Protein AF-X0ZMZ0-F1 (afdb_monomer)

Foldseek 3Di:
DADPPQAPHLAGDLVSLLVSFVVQVVVPFQADEAAAQFHAHALVNLLSSQVSCQVVVRAYEYQFHHPVGHSALVSLVSNLVSQVLGAYEYEAQLSRQLCLPHHSVVSLVVSLVSQVPHPRYAYEHAQALKDKHQQDDDPQARPHVSLQSLLVVVVFDRGNVSSLVCQQVVQKWFWDQDPNATDTHGRPVRSVVCVVVVRGGMMMGSRRDNVSSVCQQADDDPVRHRSHQAYEDQQRPPVRPCCVVVVVVCVVVVRDDDLQRWYWHQHDPPPPDTRTDTDRD

Nearest PDB structures (foldseek):
  3e5b-assembly1_D  TM=5.627E-01  e=1.563E+00  Brucella abortus
  3eol-assembly1_B-2  TM=3.280E-01  e=5.384E-01  Brucella melitensis
  3lg3-assembly1_B-2  TM=3.481E-01  e=1.143E+00  Yersinia pestis
  1f8i-assembly1_C  TM=4.622E-01  e=3.318E+00  Mycobacterium tuberculosis H37Rv
  1igw-assembly1_C  TM=2.386E-01  e=2.425E+00  Escherichia coli

Secondary structure (DSSP, 8-state):
--BTTTBSSSS--HHHHHHHHHHHHHTT-SEEEE-GGGSPBPHHHHHHHHHHHHHTT-EEEE-S-BSSS-SSHHHHHHHHHT-TT--EEE--GGGG-SSSSS-HHHHHHHHHHHHTT-TTEEEEE-S-S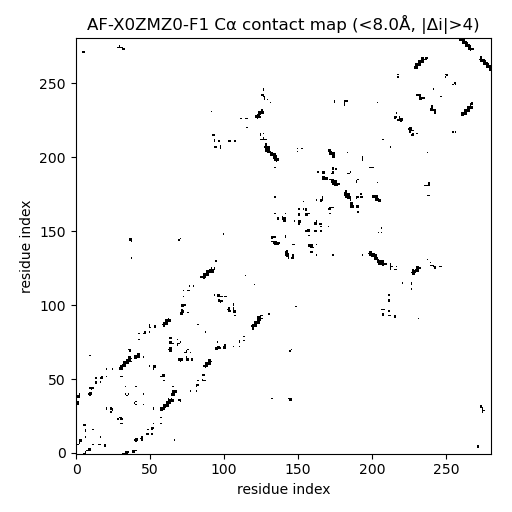---EE--EETTEES-HHHHHHHHHTT--SSHHHHHHHHHTTSEEEEEEETTEEEEE-HHHHHHHHHHTTT-SEEEE--S-HHHHHHHHH-B-TTS-BSS-EEEE-TTSSS---HHHHHHHHHHTT----TT-EEEEE--TTSS---EEEE--

Organism: NCBI:txid412755

Sequence (281 aa):
MRPGINISKENPSSKEIEQFIDNSLDKGAVGIKIMGGHYPLTPEATAKTIKIANKKMAYIAFHVGTTKTGSNLSGFKEAISLLEEHSIHFAHINSYCRGLIKEPLEELKEIFSLIQNRNGIVSESYLSRNNGSSGKCTNEIPDMDITKNCLRMGGYSLTKTGLHQAIIDGFAEVIVSVNGENVLLKGIKGAQCWLDAGTDTIISFKVNISEILFLCAVHKDFNNRFLIDAFCTDGGGIPRNMIVEKGLQLIKFGVPMLVAHMIIFWFSQTSGFTPPVCLCA

Solvent-accessible surface area (backbone atoms only — not comparable to full-atom values): 14811 Å² total; per-residue (Å²): 83,36,50,71,75,76,39,82,41,40,70,56,52,72,68,57,51,50,51,48,50,50,60,37,43,79,71,70,31,74,42,50,41,40,43,10,40,81,36,37,28,31,62,70,36,46,30,50,48,46,50,51,31,50,77,67,72,31,44,46,35,33,34,46,18,30,71,88,32,50,54,27,51,69,11,46,54,50,52,63,69,47,38,82,93,51,53,40,28,41,48,39,53,50,62,32,27,60,48,87,86,48,60,33,70,60,33,43,53,54,53,49,67,70,48,74,84,48,79,54,65,43,33,24,24,44,79,41,40,59,52,76,38,57,48,28,46,57,95,58,25,52,72,35,63,60,41,41,52,52,28,53,77,71,74,35,52,71,27,43,68,26,51,45,48,33,15,44,75,51,57,26,28,32,55,44,79,55,98,90,39,49,44,78,32,40,23,70,65,16,35,48,55,39,56,76,49,68,24,65,41,48,26,30,35,73,62,40,51,69,69,50,34,50,46,54,74,66,42,54,48,98,83,73,42,61,71,40,56,24,45,42,35,37,69,47,67,49,77,52,74,37,55,66,67,52,49,52,49,40,46,75,73,64,48,88,70,69,69,63,41,37,36,36,26,42,44,40,98,79,50,102,62,54,55,71,48,70,47,73,96

Structure (mmCIF, N/CA/C/O backbone):
data_AF-X0ZMZ0-F1
#
_entry.id   AF-X0ZMZ0-F1
#
loop_
_atom_site.group_PDB
_atom_site.id
_atom_site.type_symbol
_atom_site.label_atom_id
_atom_site.label_alt_id
_atom_site.label_comp_id
_atom_site.label_asym_id
_atom_site.label_entity_id
_atom_site.label_seq_id
_atom_site.pdbx_PDB_ins_code
_atom_site.Cartn_x
_atom_site.Cartn_y
_atom_site.Cartn_z
_atom_site.occupancy
_atom_site.B_iso_or_equiv
_atom_site.auth_seq_id
_atom_site.auth_comp_id
_atom_site.auth_asym_id
_atom_site.auth_atom_id
_atom_site.pdbx_PDB_model_num
ATOM 1 N N . MET A 1 1 ? -8.538 9.247 0.151 1.00 88.38 1 MET A N 1
ATOM 2 C CA . MET A 1 1 ? -7.828 10.524 0.331 1.00 88.38 1 MET A CA 1
ATOM 3 C C . MET A 1 1 ? -6.480 10.460 -0.350 1.00 88.38 1 MET A C 1
ATOM 5 O O . MET A 1 1 ? -5.635 9.654 0.028 1.00 88.38 1 MET A O 1
ATOM 9 N N . ARG A 1 2 ? -6.338 11.282 -1.387 1.00 91.62 2 ARG A N 1
ATOM 10 C CA . ARG A 1 2 ? -5.182 11.420 -2.264 1.00 91.62 2 ARG A CA 1
ATOM 11 C C . ARG A 1 2 ? -4.939 12.924 -2.495 1.00 91.62 2 ARG A C 1
ATOM 13 O O . ARG A 1 2 ? -5.785 13.554 -3.142 1.00 91.62 2 ARG A O 1
ATOM 20 N N . PRO A 1 3 ? -3.826 13.479 -1.979 1.00 92.12 3 PRO A N 1
ATOM 21 C CA . PRO A 1 3 ? -3.354 14.831 -2.286 1.00 92.12 3 PRO A CA 1
ATOM 22 C C . PRO A 1 3 ? -3.357 15.146 -3.779 1.00 92.12 3 PRO A C 1
ATOM 24 O O . PRO A 1 3 ? -3.025 14.287 -4.598 1.00 92.12 3 PRO A O 1
ATOM 27 N N . GLY A 1 4 ? -3.770 16.364 -4.124 1.00 90.75 4 GLY A N 1
ATOM 28 C CA . GLY A 1 4 ? -3.844 16.869 -5.494 1.00 90.75 4 GLY A CA 1
ATOM 29 C C . GLY A 1 4 ? -5.002 16.319 -6.332 1.00 90.75 4 GLY A C 1
ATOM 30 O O . GLY A 1 4 ? -5.155 16.740 -7.473 1.00 90.75 4 GLY A O 1
ATOM 31 N N . ILE A 1 5 ? -5.815 15.394 -5.801 1.00 89.62 5 ILE A N 1
ATOM 32 C CA . ILE A 1 5 ? -6.952 14.800 -6.526 1.00 89.62 5 ILE A CA 1
ATOM 33 C C . ILE A 1 5 ? -8.278 15.062 -5.815 1.00 89.62 5 ILE A C 1
ATOM 35 O O . ILE A 1 5 ? -9.168 15.679 -6.388 1.00 89.62 5 ILE A O 1
ATOM 39 N N . ASN A 1 6 ? -8.435 14.578 -4.580 1.00 90.69 6 ASN A N 1
ATOM 40 C CA . ASN A 1 6 ? -9.682 14.738 -3.809 1.00 90.69 6 ASN A CA 1
ATOM 41 C C . ASN A 1 6 ? -9.521 15.597 -2.550 1.00 90.69 6 ASN A C 1
ATOM 43 O O . ASN A 1 6 ? -10.497 15.882 -1.864 1.00 90.69 6 ASN A O 1
ATOM 47 N N . ILE A 1 7 ? -8.291 16.016 -2.288 1.00 93.62 7 ILE A N 1
ATOM 48 C CA . ILE A 1 7 ? -7.899 17.030 -1.318 1.00 93.62 7 ILE A CA 1
ATOM 49 C C . ILE A 1 7 ? -6.768 17.846 -1.947 1.00 93.62 7 ILE A C 1
ATOM 51 O O . ILE A 1 7 ? -6.027 17.346 -2.795 1.00 93.62 7 ILE A O 1
ATOM 55 N N . SER A 1 8 ? -6.631 19.096 -1.536 1.00 92.31 8 SER A N 1
ATOM 56 C CA . SER A 1 8 ? -5.786 20.101 -2.175 1.00 92.31 8 SER A CA 1
ATOM 57 C C . SER A 1 8 ? -4.293 19.774 -2.126 1.00 92.31 8 SER A C 1
ATOM 59 O O . SER A 1 8 ? -3.600 19.957 -3.123 1.00 92.31 8 SER A O 1
ATOM 61 N N . LYS A 1 9 ? -3.792 19.284 -0.987 1.00 95.12 9 LYS A N 1
ATOM 62 C CA . LYS A 1 9 ? -2.363 19.024 -0.735 1.00 95.12 9 LYS A CA 1
ATOM 63 C C . LYS A 1 9 ? -2.154 17.991 0.374 1.00 95.12 9 LYS A C 1
ATOM 65 O O . LYS A 1 9 ? -3.116 17.493 0.950 1.00 95.12 9 LYS A O 1
ATOM 70 N N . GLU A 1 10 ? -0.901 17.689 0.697 1.00 96.19 10 GLU A N 1
ATOM 71 C CA . GLU A 1 10 ? -0.481 16.686 1.688 1.00 96.19 10 GLU A CA 1
ATOM 72 C C . GLU A 1 10 ? -0.837 17.080 3.131 1.00 96.19 10 GLU A C 1
ATOM 74 O O . GLU A 1 10 ? -0.951 16.217 4.001 1.00 96.19 10 GLU A O 1
ATOM 79 N N . ASN A 1 11 ? -1.035 18.378 3.389 1.00 97.56 11 ASN A N 1
ATOM 80 C CA . ASN A 1 11 ? -1.501 18.909 4.673 1.00 97.56 11 ASN A CA 1
ATOM 81 C C . ASN A 1 11 ? -2.792 19.735 4.504 1.00 97.56 11 ASN A C 1
ATOM 83 O O . ASN A 1 11 ? -2.735 20.973 4.522 1.00 97.56 11 ASN A O 1
ATOM 87 N N . PRO A 1 12 ? -3.947 19.083 4.274 1.00 96.62 12 PRO A N 1
ATOM 88 C CA . PRO A 1 12 ? -5.226 19.765 4.142 1.00 96.62 12 PRO A CA 1
ATOM 89 C C . PRO A 1 12 ? -5.704 20.340 5.485 1.00 96.62 12 PRO A C 1
ATOM 91 O O . PRO A 1 12 ? -5.302 19.920 6.579 1.00 96.62 12 PRO A O 1
ATOM 94 N N . SER A 1 13 ? -6.589 21.333 5.409 1.00 97.94 13 SER A N 1
ATOM 95 C CA . SER A 1 13 ? -7.208 21.918 6.606 1.00 97.94 13 SER A CA 1
ATOM 96 C C . SER A 1 13 ? -8.216 20.953 7.246 1.00 97.94 13 SER A C 1
ATOM 98 O O . SER A 1 13 ? -8.760 20.084 6.569 1.00 97.94 13 SER A O 1
ATOM 100 N N . SER A 1 14 ? -8.530 21.123 8.537 1.00 98.12 14 SER A N 1
ATOM 101 C CA . SER A 1 14 ? -9.568 20.306 9.195 1.00 98.12 14 SER A CA 1
ATOM 102 C C . SER A 1 14 ? -10.917 20.422 8.484 1.00 98.12 14 SER A C 1
ATOM 104 O O . SER A 1 14 ? -11.571 19.414 8.255 1.00 98.12 14 SER A O 1
ATOM 106 N N . LYS A 1 15 ? -11.286 21.638 8.061 1.00 98.25 15 LYS A N 1
ATOM 107 C CA . LYS A 1 15 ? -12.533 21.907 7.334 1.00 98.25 15 LYS A CA 1
ATOM 108 C C . LYS A 1 15 ? -12.607 21.132 6.019 1.00 98.25 15 LYS A C 1
ATOM 110 O O . LYS A 1 15 ? -13.648 20.585 5.689 1.00 98.25 15 LYS A O 1
ATOM 115 N N . GLU A 1 16 ? -11.505 21.079 5.280 1.00 97.94 16 GLU A N 1
ATOM 116 C CA . GLU A 1 16 ? -11.434 20.339 4.020 1.00 97.94 16 GLU A CA 1
ATOM 117 C C . GLU A 1 16 ? -11.549 18.825 4.242 1.00 97.94 16 GLU A C 1
ATOM 119 O O . GLU A 1 16 ? -12.269 18.151 3.510 1.00 97.94 16 GLU A O 1
ATOM 124 N N . ILE A 1 17 ? -10.893 18.294 5.281 1.00 98.19 17 ILE A N 1
ATOM 125 C CA . ILE A 1 17 ? -11.015 16.881 5.666 1.00 98.19 17 ILE A CA 1
ATOM 126 C C . ILE A 1 17 ? -12.462 16.553 6.057 1.00 98.19 17 ILE A C 1
ATOM 128 O O . ILE A 1 17 ? -13.007 15.554 5.594 1.00 98.19 17 ILE A O 1
ATOM 132 N N . GLU A 1 18 ? -13.090 17.395 6.883 1.00 98.31 18 GLU A N 1
ATOM 133 C CA . GLU A 1 18 ? -14.488 17.236 7.295 1.00 98.31 18 GLU A CA 1
ATOM 134 C C . GLU A 1 18 ? -15.424 17.232 6.087 1.00 98.31 18 GLU A C 1
ATOM 136 O O . GLU A 1 18 ? -16.198 16.293 5.933 1.00 98.31 18 GLU A O 1
ATOM 141 N N . GLN A 1 19 ? -15.286 18.213 5.192 1.00 97.44 19 GLN A N 1
ATOM 142 C CA . GLN A 1 19 ? -16.070 18.296 3.959 1.00 97.44 19 GLN A CA 1
ATOM 143 C C . GLN A 1 19 ? -15.869 17.076 3.059 1.00 97.44 19 GLN A C 1
ATOM 145 O O . GLN A 1 19 ? -16.830 16.584 2.475 1.00 97.44 19 GLN A O 1
ATOM 150 N N . PHE A 1 20 ? -14.639 16.574 2.928 1.00 96.06 20 PHE A N 1
ATOM 151 C CA . PHE A 1 20 ? -14.375 15.372 2.141 1.00 96.06 20 PHE A CA 1
ATOM 152 C C . PHE A 1 20 ? -15.073 14.140 2.734 1.00 96.06 20 PHE A C 1
ATOM 154 O O . PHE A 1 20 ? -15.663 13.359 1.985 1.00 96.06 20 PHE A O 1
ATOM 161 N N . ILE A 1 21 ? -15.021 13.970 4.059 1.00 95.44 21 ILE A N 1
ATOM 162 C CA . ILE A 1 21 ? -15.688 12.860 4.750 1.00 95.44 21 ILE A CA 1
ATOM 163 C C . ILE A 1 21 ? -17.204 12.977 4.590 1.00 95.44 21 ILE A C 1
ATOM 165 O O . ILE A 1 21 ? -17.817 12.021 4.127 1.00 95.44 21 ILE A O 1
ATOM 169 N N . ASP A 1 22 ? -17.787 14.143 4.878 1.00 96.25 22 ASP A N 1
ATOM 170 C CA . ASP A 1 22 ? -19.236 14.368 4.785 1.00 96.25 22 ASP A CA 1
ATOM 171 C C . ASP A 1 22 ? -19.744 14.097 3.365 1.00 96.25 22 ASP A C 1
ATOM 173 O O . ASP A 1 22 ? -20.605 13.246 3.163 1.00 96.25 22 ASP A O 1
ATOM 177 N N . ASN A 1 23 ? -19.092 14.681 2.355 1.00 93.81 23 ASN A N 1
ATOM 178 C CA . ASN A 1 23 ? -19.432 14.440 0.952 1.00 93.81 23 ASN A CA 1
ATOM 179 C C . ASN A 1 23 ? -19.288 12.967 0.532 1.00 93.81 23 ASN A C 1
ATOM 181 O O . ASN A 1 23 ? -19.949 12.534 -0.414 1.00 93.81 23 ASN A O 1
ATOM 185 N N . SER A 1 24 ? -18.380 12.210 1.157 1.00 91.69 24 SER A N 1
ATOM 186 C CA . SER A 1 24 ? -18.210 10.781 0.871 1.00 91.69 24 SER A CA 1
ATOM 187 C C . SER A 1 24 ? -19.361 9.971 1.467 1.00 91.69 24 SER A C 1
ATOM 189 O O . SER A 1 24 ? -19.933 9.132 0.770 1.00 91.69 24 SER A O 1
ATOM 191 N N . LEU A 1 25 ? -19.722 10.248 2.723 1.00 89.75 25 LEU A N 1
ATOM 192 C CA . LEU A 1 25 ? -20.829 9.590 3.420 1.00 89.75 25 LEU A CA 1
ATOM 193 C C . LEU A 1 25 ? -22.179 9.904 2.759 1.00 89.75 25 LEU A C 1
ATOM 195 O O . LEU A 1 25 ? -22.953 8.986 2.498 1.00 89.75 25 LEU A O 1
ATOM 199 N N . ASP A 1 26 ? -22.418 11.162 2.378 1.00 92.88 26 ASP A N 1
ATOM 200 C CA . ASP A 1 26 ? -23.646 11.601 1.693 1.00 92.88 26 ASP A CA 1
ATOM 201 C C . ASP A 1 26 ? -23.854 10.900 0.340 1.00 92.88 26 ASP A C 1
ATOM 203 O O . ASP A 1 26 ? -24.978 10.732 -0.132 1.00 92.88 26 ASP A O 1
ATOM 207 N N . LYS A 1 27 ? -22.764 10.450 -0.288 1.00 90.62 27 LYS A N 1
ATOM 208 C C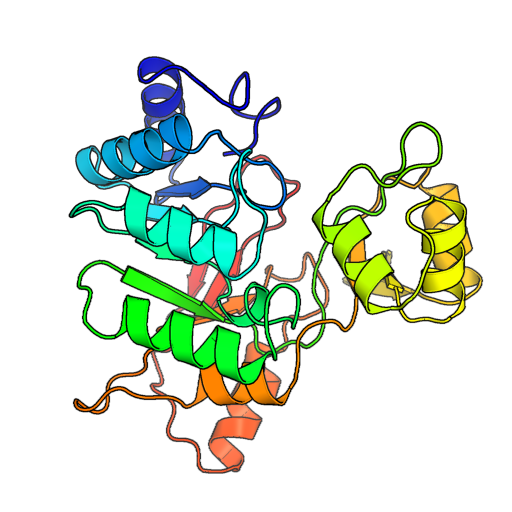A . LYS A 1 27 ? -22.771 9.675 -1.538 1.00 90.62 27 LYS A CA 1
ATOM 209 C C . LYS A 1 27 ? -22.846 8.159 -1.314 1.00 90.62 27 LYS A C 1
ATOM 211 O O . LYS A 1 27 ? -22.678 7.397 -2.265 1.00 90.62 27 LYS A O 1
ATOM 216 N N . GLY A 1 28 ? -23.082 7.718 -0.079 1.00 88.94 28 GLY A N 1
ATOM 217 C CA . GLY A 1 28 ? -23.271 6.314 0.283 1.00 88.94 28 GLY A CA 1
ATOM 218 C C . GLY A 1 28 ? -21.986 5.550 0.607 1.00 88.94 28 GLY A C 1
ATOM 219 O O . GLY A 1 28 ? -22.027 4.324 0.711 1.00 88.94 28 GLY A O 1
ATOM 220 N N . ALA A 1 29 ? -20.839 6.221 0.762 1.00 87.44 29 ALA A N 1
ATOM 221 C CA . ALA A 1 29 ? -19.648 5.546 1.270 1.00 87.44 29 ALA A CA 1
ATOM 222 C C . ALA A 1 29 ? -19.816 5.217 2.761 1.00 87.44 29 ALA A C 1
ATOM 224 O O . ALA A 1 29 ? -20.359 6.005 3.526 1.00 87.44 29 ALA A O 1
ATOM 225 N N . VAL A 1 30 ? -19.266 4.085 3.200 1.00 88.88 30 VAL A N 1
ATOM 226 C CA . VAL A 1 30 ? -19.201 3.729 4.633 1.00 88.88 30 VAL A CA 1
ATOM 227 C C . VAL A 1 30 ? -18.077 4.463 5.376 1.00 88.88 30 VAL A C 1
ATOM 229 O O . VAL A 1 30 ? -17.990 4.422 6.603 1.00 88.88 30 VAL A O 1
ATOM 232 N N . GLY A 1 31 ? -17.174 5.108 4.635 1.00 92.00 31 GLY A N 1
ATOM 233 C CA . GLY A 1 31 ? -15.984 5.732 5.185 1.00 92.00 31 GLY A CA 1
ATOM 234 C C . GLY A 1 31 ? -14.960 6.137 4.131 1.00 92.00 31 GLY A C 1
ATOM 235 O O . GLY A 1 31 ? -15.275 6.273 2.949 1.00 92.00 31 GLY A O 1
ATOM 236 N N . ILE A 1 32 ? -13.717 6.329 4.568 1.00 93.94 32 ILE A N 1
ATOM 237 C CA . ILE A 1 32 ? -12.610 6.839 3.756 1.00 93.94 32 ILE A CA 1
ATOM 238 C C . ILE A 1 32 ? -11.350 5.973 3.890 1.00 93.94 32 ILE A C 1
ATOM 240 O O . ILE A 1 32 ? -11.131 5.290 4.887 1.00 93.94 32 ILE A O 1
ATOM 244 N N . LYS A 1 33 ? -10.463 6.040 2.893 1.00 94.38 33 LYS A N 1
ATOM 245 C CA . LYS A 1 33 ? -9.117 5.446 2.955 1.00 94.38 33 LYS A CA 1
ATOM 246 C C . LYS A 1 33 ? -8.044 6.505 2.753 1.00 94.38 33 LYS A C 1
ATOM 248 O O . LYS A 1 33 ? -8.093 7.232 1.764 1.00 94.38 33 LYS A O 1
ATOM 253 N N . ILE A 1 34 ? -7.055 6.582 3.634 1.00 96.00 34 ILE A N 1
ATOM 254 C CA . ILE A 1 34 ? -5.821 7.340 3.408 1.00 96.00 34 ILE A CA 1
ATOM 255 C C . ILE A 1 34 ? -4.906 6.489 2.520 1.00 96.00 34 ILE A C 1
ATOM 257 O O . ILE A 1 34 ? -4.558 5.363 2.880 1.00 96.00 34 ILE A O 1
ATOM 261 N N . MET A 1 35 ? -4.532 7.017 1.351 1.00 92.62 35 MET A N 1
ATOM 262 C CA . MET A 1 35 ? -3.694 6.296 0.379 1.00 92.62 35 MET A CA 1
ATOM 263 C C . MET A 1 35 ? -2.211 6.226 0.778 1.00 92.62 35 MET A C 1
ATOM 265 O O . MET A 1 35 ? -1.468 5.429 0.208 1.00 92.62 35 MET A O 1
ATOM 269 N N . GLY A 1 36 ? -1.809 7.064 1.737 1.00 93.81 36 GLY A N 1
ATOM 270 C CA . GLY A 1 36 ? -0.537 7.048 2.458 1.00 93.81 36 GLY A CA 1
ATOM 271 C C . GLY A 1 36 ? 0.672 6.716 1.605 1.00 93.81 36 GLY A C 1
ATOM 272 O O . GLY A 1 36 ? 1.028 7.526 0.768 1.00 93.81 36 GLY A O 1
ATOM 273 N N . GLY A 1 37 ? 1.297 5.551 1.770 1.00 91.12 37 GLY A N 1
ATOM 274 C CA . GLY A 1 37 ? 2.546 5.211 1.072 1.00 91.12 37 GLY A CA 1
ATOM 275 C C . GLY A 1 37 ? 2.568 5.434 -0.452 1.00 91.12 37 GLY A C 1
ATOM 276 O O . GLY A 1 37 ? 3.650 5.608 -1.008 1.00 91.12 37 GLY A O 1
ATOM 277 N N . HIS A 1 38 ? 1.411 5.448 -1.126 1.00 91.19 38 HIS A N 1
ATOM 278 C CA . HIS A 1 38 ? 1.311 5.871 -2.530 1.00 91.19 38 HIS A CA 1
ATOM 279 C C . HIS A 1 38 ? 1.156 7.389 -2.713 1.00 91.19 38 HIS A C 1
ATOM 281 O O . HIS A 1 38 ? 1.708 7.963 -3.645 1.00 91.19 38 HIS A O 1
ATOM 287 N N . TYR A 1 39 ? 0.376 8.040 -1.851 1.00 92.94 39 TYR A N 1
ATOM 288 C CA . TYR A 1 39 ? 0.079 9.471 -1.913 1.00 92.94 39 TYR A CA 1
ATOM 289 C C . TYR A 1 39 ? 0.037 10.044 -0.488 1.00 92.94 39 TYR A C 1
ATOM 291 O O . TYR A 1 39 ? -1.048 10.146 0.103 1.00 92.94 39 TYR A O 1
ATOM 299 N N . PRO A 1 40 ? 1.211 10.331 0.098 1.00 95.56 40 PRO A N 1
ATOM 300 C CA . PRO A 1 40 ? 1.324 10.530 1.532 1.00 95.56 40 PRO A CA 1
ATOM 301 C C . PRO A 1 40 ? 0.716 11.854 1.986 1.00 95.56 40 PRO A C 1
ATOM 303 O O . PRO A 1 40 ? 0.924 12.899 1.378 1.00 95.56 40 PRO A O 1
ATOM 306 N N . LEU A 1 41 ? 0.006 11.808 3.111 1.00 97.94 41 LEU A N 1
ATOM 307 C CA . LEU A 1 41 ? -0.277 12.996 3.914 1.00 97.94 41 LEU A CA 1
ATOM 308 C C . LEU A 1 41 ? 0.903 13.273 4.844 1.00 97.94 41 LEU A C 1
ATOM 310 O O . LEU A 1 41 ? 1.708 12.379 5.120 1.00 97.94 41 LEU A O 1
ATOM 314 N N . THR A 1 42 ? 0.985 14.479 5.401 1.00 98.25 42 THR A N 1
ATOM 315 C CA . THR A 1 42 ? 1.895 14.693 6.535 1.00 98.25 42 THR A CA 1
ATOM 316 C C . THR A 1 42 ? 1.431 13.889 7.756 1.00 98.25 42 THR A C 1
ATOM 318 O O . THR A 1 42 ? 0.246 13.536 7.848 1.00 98.25 42 THR A O 1
ATOM 321 N N . PRO A 1 43 ? 2.317 13.585 8.721 1.00 98.50 43 PRO A N 1
ATOM 322 C CA . PRO A 1 43 ? 1.913 12.916 9.959 1.00 98.50 43 PRO A CA 1
ATOM 323 C C . PRO A 1 43 ? 0.788 13.655 10.688 1.00 98.50 43 PRO A C 1
ATOM 325 O O . PRO A 1 43 ? -0.186 13.046 11.125 1.00 98.50 43 PRO A O 1
ATOM 328 N N . GLU A 1 44 ? 0.868 14.986 10.736 1.00 98.19 44 GLU A N 1
ATOM 329 C CA . GLU A 1 44 ? -0.111 15.839 11.410 1.00 98.19 44 GLU A CA 1
ATOM 330 C C . GLU A 1 44 ? -1.476 15.779 10.707 1.00 98.19 44 GLU A C 1
ATOM 332 O O . GLU A 1 44 ? -2.518 15.700 11.358 1.00 98.19 44 GLU A O 1
ATOM 337 N N . ALA A 1 45 ? -1.484 15.771 9.371 1.00 98.19 45 ALA A N 1
ATOM 338 C CA . ALA A 1 45 ? -2.700 15.591 8.587 1.00 98.19 45 ALA A CA 1
ATOM 339 C C . ALA A 1 45 ? -3.277 14.174 8.708 1.00 98.19 45 ALA A C 1
ATOM 341 O O . ALA A 1 45 ? -4.498 14.015 8.752 1.00 98.19 45 ALA A O 1
ATOM 342 N N . THR A 1 46 ? -2.422 13.156 8.809 1.00 98.44 46 THR A N 1
ATOM 343 C CA . THR A 1 46 ? -2.826 11.757 9.009 1.00 98.44 46 THR A CA 1
ATOM 344 C C . THR A 1 46 ? -3.540 11.587 10.350 1.00 98.44 46 THR A C 1
ATOM 346 O O . THR A 1 46 ? -4.695 11.166 10.363 1.00 98.44 46 THR A O 1
ATOM 349 N N . ALA A 1 47 ? -2.916 12.005 11.460 1.00 98.44 47 ALA A N 1
ATOM 350 C CA . ALA A 1 47 ? -3.517 11.945 12.798 1.00 98.44 47 ALA A CA 1
ATOM 351 C C . ALA A 1 47 ? -4.845 12.714 12.863 1.00 98.44 47 ALA A C 1
ATOM 353 O O . ALA A 1 47 ? -5.866 12.203 13.326 1.00 98.44 47 ALA A O 1
ATOM 354 N N . LYS A 1 48 ? -4.863 13.932 12.309 1.00 98.00 48 LYS A N 1
ATOM 355 C CA . LYS A 1 48 ? -6.070 14.762 12.221 1.00 98.00 48 LYS A CA 1
ATOM 356 C C . LYS A 1 48 ? -7.191 14.074 11.438 1.00 98.00 48 LYS A C 1
ATOM 358 O O . LYS A 1 48 ? -8.341 14.125 11.862 1.00 98.00 48 LYS A O 1
ATOM 363 N N . THR A 1 49 ? -6.868 13.423 10.323 1.00 98.31 49 THR A N 1
ATOM 364 C CA . THR A 1 49 ? -7.851 12.696 9.508 1.00 98.31 49 THR A CA 1
ATOM 365 C C . THR A 1 49 ? -8.448 11.521 10.276 1.00 98.31 49 THR A C 1
ATOM 367 O O . THR A 1 49 ? -9.668 11.371 10.294 1.00 98.31 49 THR A O 1
ATOM 370 N N . ILE A 1 50 ? -7.610 10.735 10.959 1.00 98.38 50 ILE A N 1
ATOM 371 C CA . ILE A 1 50 ? -8.045 9.611 11.802 1.00 98.38 50 ILE A CA 1
ATOM 372 C C . ILE A 1 50 ? -8.998 10.094 12.895 1.00 98.38 50 ILE A C 1
ATOM 374 O O . ILE A 1 50 ? -10.096 9.553 13.042 1.00 98.38 50 ILE A O 1
ATOM 378 N N . LYS A 1 51 ? -8.629 11.171 13.591 1.00 98.50 51 LYS A N 1
ATOM 379 C CA . LYS A 1 51 ? -9.456 11.791 14.628 1.00 98.50 51 LYS A CA 1
ATOM 380 C C . LYS A 1 51 ? -10.811 12.270 14.108 1.00 98.50 51 LYS A C 1
ATOM 382 O O . LYS A 1 51 ? -11.842 11.979 14.712 1.00 98.50 51 LYS A O 1
ATOM 387 N N . ILE A 1 52 ? -10.831 12.992 12.985 1.00 98.50 52 ILE A N 1
ATOM 388 C CA . ILE A 1 52 ? -12.074 13.522 12.404 1.00 98.50 52 ILE A CA 1
ATOM 389 C C . ILE A 1 52 ? -12.987 12.383 11.937 1.00 98.50 52 ILE A C 1
ATOM 391 O O . ILE A 1 52 ? -14.186 12.431 12.209 1.00 98.50 52 ILE A O 1
ATOM 395 N N . ALA A 1 53 ? -12.439 11.353 11.284 1.00 97.88 53 ALA A N 1
ATOM 396 C CA . ALA A 1 53 ? -13.219 10.198 10.845 1.00 97.88 53 ALA A CA 1
ATOM 397 C C . ALA A 1 53 ? -13.870 9.471 12.030 1.00 97.88 53 ALA A C 1
ATOM 399 O O . ALA A 1 53 ? -15.075 9.236 12.008 1.00 97.88 53 ALA A O 1
ATOM 400 N N . ASN A 1 54 ? -13.112 9.227 13.106 1.00 97.94 54 ASN A N 1
ATOM 401 C CA . ASN A 1 54 ? -13.638 8.620 14.330 1.00 97.94 54 ASN A CA 1
ATOM 402 C C . ASN A 1 54 ? -14.733 9.479 14.979 1.00 97.94 54 ASN A C 1
ATOM 404 O O . ASN A 1 54 ? -15.792 8.961 15.317 1.00 97.94 54 ASN A O 1
ATOM 408 N N . LYS A 1 55 ? -14.541 10.804 15.081 1.00 98.19 55 LYS A N 1
ATOM 409 C CA . LYS A 1 55 ? -15.569 11.726 15.603 1.00 98.19 55 LYS A CA 1
ATOM 410 C C . LYS A 1 55 ? -16.865 11.684 14.785 1.00 98.19 55 LYS A C 1
ATOM 412 O O . LYS A 1 55 ? -17.946 11.862 15.338 1.00 98.19 55 LYS A O 1
ATOM 417 N N . LYS A 1 56 ? -16.752 11.483 13.471 1.00 97.00 56 LYS A N 1
ATOM 418 C CA . LYS A 1 56 ? -17.886 11.379 12.542 1.00 97.00 56 LYS A CA 1
ATOM 419 C C . LYS A 1 56 ? -18.441 9.958 12.420 1.00 97.00 56 LYS A C 1
ATOM 421 O O . LYS A 1 56 ? -19.362 9.757 11.639 1.00 97.00 56 LYS A O 1
ATOM 426 N N . MET A 1 57 ? -17.897 8.987 13.162 1.00 96.38 57 MET A N 1
ATOM 427 C CA . MET A 1 57 ? -18.232 7.562 13.037 1.00 96.38 57 MET A CA 1
ATOM 428 C C . MET A 1 57 ? -18.069 7.029 11.600 1.00 96.38 57 MET A C 1
ATOM 430 O O . MET A 1 57 ? -18.733 6.076 11.200 1.00 96.38 57 MET A O 1
ATOM 434 N N . ALA A 1 58 ? -17.182 7.646 10.816 1.00 95.38 58 ALA A N 1
ATOM 435 C CA . ALA A 1 58 ? -16.853 7.212 9.469 1.00 95.38 58 ALA A CA 1
ATOM 436 C C . ALA A 1 58 ? -15.781 6.123 9.544 1.00 95.38 58 ALA A C 1
ATOM 438 O O . ALA A 1 58 ? -14.759 6.306 10.213 1.00 95.38 58 ALA A O 1
ATOM 439 N N . TYR A 1 59 ? -15.970 5.014 8.824 1.00 95.06 59 TYR A N 1
ATOM 440 C CA . TYR A 1 59 ? -14.933 3.990 8.741 1.00 95.06 59 TYR A CA 1
ATOM 441 C C . TYR A 1 59 ? -13.649 4.594 8.159 1.00 95.06 59 TYR A C 1
ATOM 443 O O . TYR A 1 59 ? -13.701 5.375 7.206 1.00 95.06 59 TYR A O 1
ATOM 451 N N . ILE A 1 60 ? -12.486 4.250 8.708 1.00 95.31 60 ILE A N 1
ATOM 452 C CA . ILE A 1 60 ? -11.217 4.746 8.180 1.00 95.31 60 ILE A CA 1
ATOM 453 C C . ILE A 1 60 ? -10.202 3.632 8.000 1.00 95.31 60 ILE A C 1
ATOM 455 O O . ILE A 1 60 ? -9.901 2.885 8.926 1.00 95.31 60 ILE A O 1
ATOM 459 N N . ALA A 1 61 ? -9.637 3.572 6.796 1.00 95.75 61 ALA A N 1
ATOM 460 C CA . ALA A 1 61 ? -8.508 2.718 6.474 1.00 95.75 61 ALA A CA 1
ATOM 461 C C . ALA A 1 61 ? -7.262 3.527 6.111 1.00 95.75 61 ALA A C 1
ATOM 463 O O . ALA A 1 61 ? -7.351 4.652 5.617 1.00 95.75 61 ALA A O 1
ATOM 464 N N . PHE A 1 62 ? -6.089 2.936 6.304 1.00 96.19 62 PHE A N 1
ATOM 465 C CA . PHE A 1 62 ? -4.807 3.572 6.041 1.00 96.19 62 PHE A CA 1
ATOM 466 C C . PHE A 1 62 ? -3.841 2.592 5.379 1.00 96.19 62 PHE A C 1
ATOM 468 O O . PHE A 1 62 ? -3.444 1.582 5.962 1.00 96.19 62 PHE A O 1
ATOM 475 N N . HIS A 1 63 ? -3.444 2.912 4.146 1.00 95.62 63 HIS A N 1
ATOM 476 C CA . HIS A 1 63 ? -2.230 2.357 3.554 1.00 95.62 63 HIS A CA 1
ATOM 477 C C . HIS A 1 63 ? -1.049 3.098 4.166 1.00 95.62 63 HIS A C 1
ATOM 479 O O . HIS A 1 63 ? -0.783 4.231 3.793 1.00 95.62 63 HIS A O 1
ATOM 485 N N . VAL A 1 64 ? -0.342 2.474 5.099 1.00 97.12 64 VAL A N 1
ATOM 486 C CA . VAL A 1 64 ? 0.671 3.134 5.926 1.00 97.12 64 VAL A CA 1
ATOM 487 C C . VAL A 1 64 ? 1.763 3.817 5.097 1.00 97.12 64 VAL A C 1
ATOM 489 O O . VAL A 1 64 ? 2.271 3.276 4.112 1.00 97.12 64 VAL A O 1
ATOM 492 N N . GLY A 1 65 ? 2.122 5.019 5.538 1.00 96.56 65 GLY A N 1
ATOM 493 C CA . GLY A 1 65 ? 3.152 5.880 4.967 1.00 96.56 65 GLY A CA 1
ATOM 494 C C . GLY A 1 65 ? 2.706 7.341 5.006 1.00 96.56 65 GLY A C 1
ATOM 495 O O . GLY A 1 65 ? 1.555 7.653 4.692 1.00 96.56 65 GLY A O 1
ATOM 496 N N . THR A 1 66 ? 3.611 8.228 5.402 1.00 97.81 66 THR A N 1
ATOM 497 C CA . THR A 1 66 ? 3.402 9.680 5.461 1.00 97.81 66 THR A CA 1
ATOM 498 C C . THR A 1 66 ? 4.490 10.390 4.657 1.00 97.81 66 THR A C 1
ATOM 500 O O . THR A 1 66 ? 5.319 9.761 4.008 1.00 97.81 66 THR A O 1
ATOM 503 N N . THR A 1 67 ? 4.523 11.720 4.671 1.00 97.19 67 THR A N 1
ATOM 504 C CA . THR A 1 67 ? 5.625 12.457 4.039 1.00 97.19 67 THR A CA 1
ATOM 505 C C . THR A 1 67 ? 6.952 12.315 4.793 1.00 97.19 67 THR A C 1
ATOM 507 O O . THR A 1 67 ? 7.994 12.633 4.228 1.00 97.19 67 THR A O 1
ATOM 510 N N . LYS A 1 68 ? 6.942 11.846 6.054 1.00 97.50 68 LYS A N 1
ATOM 511 C CA . LYS A 1 68 ? 8.163 11.609 6.848 1.00 97.50 68 LYS A CA 1
ATOM 512 C C . LYS A 1 68 ? 8.650 10.165 6.765 1.00 97.50 68 LYS A C 1
ATOM 514 O O . LYS A 1 68 ? 9.844 9.918 6.929 1.00 97.50 68 LYS A O 1
ATOM 519 N N . THR A 1 69 ? 7.751 9.213 6.527 1.00 96.31 69 THR A N 1
ATOM 520 C CA . THR A 1 69 ? 8.063 7.780 6.541 1.00 96.31 69 THR A CA 1
ATOM 521 C C . THR A 1 69 ? 7.399 7.031 5.387 1.00 96.31 69 THR A C 1
ATOM 523 O O . THR A 1 69 ? 6.320 7.376 4.924 1.00 96.31 69 THR A O 1
ATOM 526 N N . GLY A 1 70 ? 8.035 5.963 4.910 1.00 93.38 70 GLY A N 1
ATOM 527 C CA . GLY A 1 70 ? 7.511 5.172 3.794 1.00 93.38 70 GLY A CA 1
A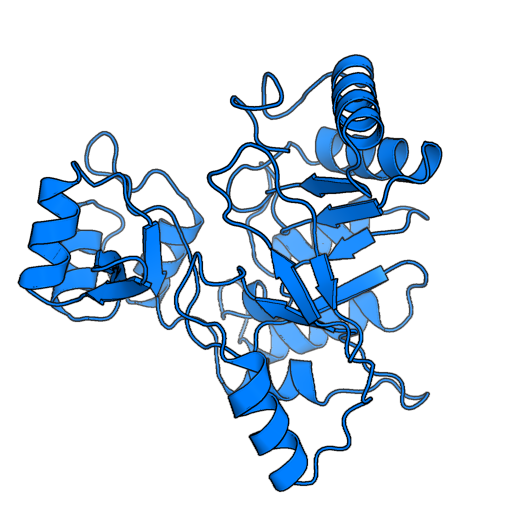TOM 528 C C . GLY A 1 70 ? 6.550 4.053 4.207 1.00 93.38 70 GLY A C 1
ATOM 529 O O . GLY A 1 70 ? 6.340 3.772 5.383 1.00 93.38 70 GLY A O 1
ATOM 530 N N . SER A 1 71 ? 6.033 3.336 3.206 1.00 94.75 71 SER A N 1
ATOM 531 C CA . SER A 1 71 ? 5.282 2.079 3.371 1.00 94.75 71 SER A CA 1
ATOM 532 C C . SER A 1 71 ? 6.209 0.926 3.793 1.00 94.75 71 SER A C 1
ATOM 534 O O . SER A 1 71 ? 6.510 0.037 2.995 1.00 94.75 71 SER A O 1
ATOM 536 N N . ASN A 1 72 ? 6.690 0.961 5.036 1.00 96.94 72 ASN A N 1
ATOM 537 C CA . ASN A 1 72 ? 7.592 -0.014 5.656 1.00 96.94 72 ASN A CA 1
ATOM 538 C C . ASN A 1 72 ? 7.418 -0.022 7.190 1.00 96.94 72 ASN A C 1
ATOM 540 O O . ASN A 1 72 ? 6.577 0.700 7.727 1.00 96.94 72 ASN A O 1
ATOM 544 N N . LEU A 1 73 ? 8.230 -0.810 7.901 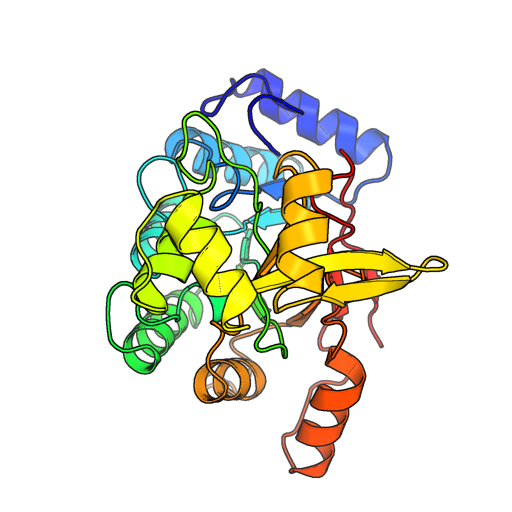1.00 98.25 73 LEU A N 1
ATOM 545 C CA . LEU A 1 73 ? 8.212 -0.899 9.365 1.00 98.25 73 LEU A CA 1
ATOM 546 C C . LEU A 1 73 ? 8.308 0.468 10.074 1.00 98.25 73 LEU A C 1
ATOM 548 O O . LEU A 1 73 ? 7.596 0.696 11.051 1.00 98.25 73 LEU A O 1
ATOM 552 N N . SER A 1 74 ? 9.158 1.386 9.603 1.00 98.19 74 SER A N 1
ATOM 553 C CA . SER A 1 74 ? 9.294 2.717 10.214 1.00 98.19 74 SER A CA 1
ATOM 554 C C . SER A 1 74 ? 8.006 3.525 10.088 1.00 98.19 74 SER A C 1
ATOM 556 O O . SER A 1 74 ? 7.580 4.149 11.060 1.00 98.19 74 SER A O 1
ATOM 558 N N . GLY A 1 75 ? 7.348 3.463 8.927 1.00 98.00 75 GLY A N 1
ATOM 559 C CA . GLY A 1 75 ? 6.042 4.093 8.757 1.00 98.00 75 GLY A CA 1
ATOM 560 C C . GLY A 1 75 ? 4.949 3.438 9.583 1.00 98.00 75 GLY A C 1
ATOM 561 O O . GLY A 1 75 ? 4.082 4.137 10.097 1.00 98.00 75 GLY A O 1
ATOM 562 N N . PHE A 1 76 ? 5.013 2.123 9.801 1.00 98.25 76 PHE A N 1
ATOM 563 C CA . PHE A 1 76 ? 4.058 1.442 10.676 1.00 98.25 76 PHE A CA 1
ATOM 564 C C . PHE A 1 76 ? 4.192 1.898 12.131 1.00 98.25 76 PHE A C 1
ATOM 566 O O . PHE A 1 76 ? 3.194 2.194 12.783 1.00 98.25 76 PHE A O 1
ATOM 573 N N . LYS A 1 77 ? 5.424 2.039 12.628 1.00 98.12 77 LYS A N 1
ATOM 574 C CA . LYS A 1 77 ? 5.686 2.587 13.968 1.00 98.12 77 LYS A CA 1
ATOM 575 C C . LYS A 1 77 ? 5.178 4.016 14.120 1.00 98.12 77 LYS A C 1
ATOM 577 O O . LYS A 1 77 ? 4.547 4.329 15.128 1.00 98.12 77 LYS A O 1
ATOM 582 N N . GLU A 1 78 ? 5.424 4.864 13.121 1.00 98.25 78 GLU A N 1
ATOM 583 C CA . GLU A 1 78 ? 4.873 6.220 13.105 1.00 98.25 78 GLU A CA 1
ATOM 584 C C . GLU A 1 78 ? 3.342 6.166 13.124 1.00 98.25 78 GLU A C 1
ATOM 586 O O . GLU A 1 78 ? 2.725 6.791 13.980 1.00 98.25 78 GLU A O 1
ATOM 591 N N . ALA A 1 79 ? 2.723 5.353 12.270 1.00 97.88 79 ALA A N 1
ATOM 592 C CA . ALA A 1 79 ? 1.274 5.210 12.222 1.00 97.88 79 ALA A CA 1
ATOM 593 C C . ALA A 1 79 ? 0.678 4.815 13.580 1.00 97.88 79 ALA A C 1
ATOM 595 O O . ALA A 1 79 ? -0.286 5.438 14.009 1.00 97.88 79 ALA A O 1
ATOM 596 N N . ILE A 1 80 ? 1.288 3.860 14.294 1.00 97.50 80 ILE A N 1
ATOM 597 C CA . ILE A 1 80 ? 0.881 3.477 15.656 1.00 97.50 80 ILE A CA 1
ATOM 598 C C . ILE A 1 80 ? 0.965 4.662 16.629 1.00 97.50 80 ILE A C 1
ATOM 600 O O . ILE A 1 80 ? 0.077 4.825 17.467 1.00 97.50 80 ILE A O 1
ATOM 604 N N . SER A 1 81 ? 1.995 5.505 16.519 1.00 96.25 81 SER A N 1
ATOM 605 C CA . SER A 1 81 ? 2.134 6.701 17.363 1.00 96.25 81 SER A CA 1
ATOM 606 C C . SER A 1 81 ? 1.084 7.784 17.074 1.00 96.25 81 SER A C 1
ATOM 608 O O . SER A 1 81 ? 0.754 8.557 17.967 1.00 96.25 81 SER A O 1
ATOM 610 N N . LEU A 1 82 ? 0.529 7.814 15.856 1.00 96.75 82 LEU A N 1
ATOM 611 C CA . LEU A 1 82 ? -0.468 8.797 15.417 1.00 96.75 82 LEU A CA 1
ATOM 612 C C . LEU A 1 82 ? -1.915 8.427 15.794 1.00 96.75 82 LEU A C 1
ATOM 614 O O . LEU A 1 82 ? -2.807 9.248 15.592 1.00 96.75 82 LEU A O 1
ATOM 618 N N . LEU A 1 83 ? -2.171 7.209 16.290 1.00 93.62 83 LEU A N 1
ATOM 619 C CA . LEU A 1 83 ? -3.534 6.738 16.571 1.00 93.62 83 LEU A CA 1
ATOM 620 C C . LEU A 1 83 ? -4.163 7.340 17.829 1.00 93.62 83 LEU A C 1
ATOM 622 O O . LEU A 1 83 ? -5.379 7.514 17.854 1.00 93.62 83 LEU A O 1
ATOM 626 N N . GLU A 1 84 ? -3.373 7.656 18.859 1.00 90.00 84 GLU A N 1
ATOM 627 C CA . GLU A 1 84 ? -3.901 7.946 20.205 1.00 90.00 84 GLU A CA 1
ATOM 628 C C . 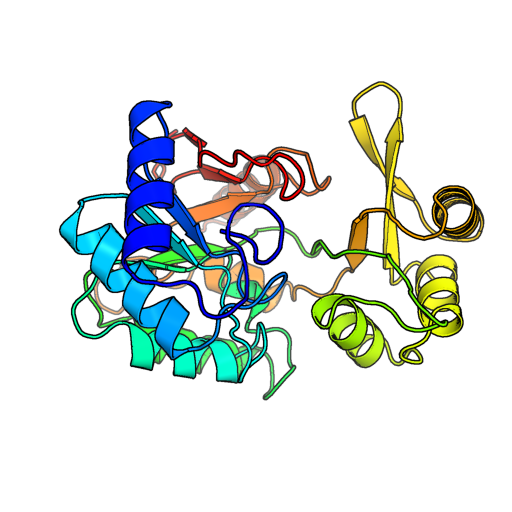GLU A 1 84 ? -4.873 6.821 20.648 1.00 90.00 84 GLU A C 1
ATOM 630 O O . GLU A 1 84 ? -4.484 5.648 20.631 1.00 90.00 84 GLU A O 1
ATOM 635 N N . GLU A 1 85 ? -6.121 7.150 21.006 1.00 91.81 85 GLU A N 1
ATOM 636 C CA . GLU A 1 85 ? -7.205 6.202 21.328 1.00 91.81 85 GLU A CA 1
ATOM 637 C C . GLU A 1 85 ? -8.142 5.847 20.151 1.00 91.81 85 GLU A C 1
ATOM 639 O O . GLU A 1 85 ? -9.149 5.161 20.339 1.00 91.81 85 GLU A O 1
ATOM 644 N N . HIS A 1 86 ? -7.860 6.326 18.938 1.00 96.94 86 HIS A N 1
ATOM 645 C CA . HIS A 1 86 ? -8.778 6.211 17.805 1.00 96.94 86 HIS A CA 1
ATOM 646 C C . HIS A 1 86 ? -8.724 4.839 17.122 1.00 96.94 86 HIS A C 1
ATOM 648 O O . HIS A 1 86 ? -7.677 4.193 17.049 1.00 96.94 86 HIS A O 1
ATOM 654 N N . SER A 1 87 ? -9.855 4.427 16.541 1.00 96.25 87 SER A N 1
ATOM 655 C CA . SER A 1 87 ? -9.942 3.202 15.746 1.00 96.25 87 SER A CA 1
ATOM 656 C C . SER A 1 87 ? -9.436 3.411 14.315 1.00 96.25 87 SER A C 1
ATOM 658 O O . SER A 1 87 ? -9.611 4.481 13.725 1.00 96.25 87 SER A O 1
ATOM 660 N N . ILE A 1 88 ? -8.818 2.380 13.739 1.00 96.56 88 ILE A N 1
ATOM 661 C CA . ILE A 1 88 ? -8.229 2.411 12.397 1.00 96.56 88 ILE A CA 1
ATOM 662 C C . ILE A 1 88 ? -8.259 1.029 11.751 1.00 96.56 88 ILE A C 1
ATOM 664 O O . ILE A 1 88 ? -8.109 0.012 12.424 1.00 96.56 88 ILE A O 1
ATOM 668 N N . HIS A 1 89 ? -8.357 0.997 10.426 1.00 95.38 89 HIS A N 1
ATOM 669 C CA . HIS A 1 89 ? -8.027 -0.179 9.637 1.00 95.38 89 HIS A CA 1
ATOM 670 C C . HIS A 1 89 ? -6.659 -0.013 8.951 1.00 95.38 89 HIS A C 1
ATOM 672 O O . HIS A 1 89 ? -6.494 0.819 8.058 1.00 95.38 89 HIS A O 1
ATOM 678 N N . PHE A 1 90 ? -5.667 -0.822 9.321 1.00 96.19 90 PHE A N 1
ATOM 679 C CA . PHE A 1 90 ? -4.398 -0.907 8.598 1.00 96.19 90 PHE A CA 1
ATOM 680 C C . PHE A 1 90 ? -4.487 -1.823 7.379 1.00 96.19 90 PHE A C 1
ATOM 682 O O . PHE A 1 90 ? -4.645 -3.037 7.503 1.00 96.19 90 PHE A O 1
ATOM 689 N N . ALA A 1 91 ? -4.311 -1.233 6.197 1.00 93.06 91 ALA A N 1
ATOM 690 C CA . ALA A 1 91 ? -4.344 -1.973 4.947 1.00 93.06 91 ALA A CA 1
ATOM 691 C C . ALA A 1 91 ? -3.083 -2.835 4.782 1.00 93.06 91 ALA A C 1
ATOM 693 O O . ALA A 1 91 ? -1.969 -2.375 5.042 1.00 93.06 91 ALA A O 1
ATOM 694 N N . HIS A 1 92 ? -3.281 -4.064 4.314 1.00 92.75 92 HIS A N 1
ATOM 695 C CA . HIS A 1 92 ? -2.286 -5.059 3.902 1.00 92.75 92 HIS A CA 1
ATOM 696 C C . HIS A 1 92 ? -0.935 -5.031 4.645 1.00 92.75 92 HIS A C 1
ATOM 698 O O . HIS A 1 92 ? 0.105 -4.675 4.069 1.00 92.75 92 HIS A O 1
ATOM 704 N N . ILE A 1 93 ? -0.947 -5.469 5.906 1.00 96.12 93 ILE A N 1
ATOM 705 C CA . ILE A 1 93 ? 0.195 -5.522 6.836 1.00 96.12 93 ILE A CA 1
ATOM 706 C C . ILE A 1 93 ? 1.449 -6.136 6.212 1.00 96.12 93 ILE A C 1
ATOM 708 O O . ILE A 1 93 ? 2.552 -5.619 6.376 1.00 96.12 93 ILE A O 1
ATOM 712 N N . ASN A 1 94 ? 1.283 -7.192 5.416 1.00 95.44 94 ASN A N 1
ATOM 713 C CA . ASN A 1 94 ? 2.384 -7.885 4.749 1.00 95.44 94 ASN A CA 1
ATOM 714 C C . ASN A 1 94 ? 3.235 -6.966 3.844 1.00 95.44 94 ASN A C 1
ATOM 716 O O . ASN A 1 94 ? 4.378 -7.292 3.535 1.00 95.44 94 ASN A O 1
ATOM 720 N N . SER A 1 95 ? 2.698 -5.823 3.404 1.00 94.69 95 SER A N 1
ATOM 721 C CA . SER A 1 95 ? 3.435 -4.853 2.586 1.00 94.69 95 SER A CA 1
ATOM 722 C C . SER A 1 95 ? 4.498 -4.079 3.368 1.00 94.69 95 SER A C 1
ATOM 724 O O . SER A 1 95 ? 5.376 -3.487 2.741 1.00 94.69 95 SER A O 1
ATOM 726 N N . TYR A 1 96 ? 4.428 -4.083 4.702 1.00 97.12 96 TYR A N 1
ATOM 727 C CA . TYR A 1 96 ? 5.357 -3.380 5.591 1.00 97.12 96 TYR A CA 1
ATOM 728 C C . TYR A 1 96 ? 6.482 -4.285 6.118 1.00 97.12 96 TYR A C 1
ATOM 730 O O . TYR A 1 96 ? 7.387 -3.780 6.777 1.00 97.12 96 TYR A O 1
ATOM 738 N N . CYS A 1 97 ? 6.438 -5.580 5.778 1.00 97.38 97 CYS A N 1
ATOM 739 C CA . CYS A 1 97 ? 7.381 -6.622 6.197 1.00 97.38 97 CYS A CA 1
ATOM 740 C C . CYS A 1 97 ? 8.164 -7.186 4.992 1.00 97.38 97 CYS A C 1
ATOM 742 O O . CYS A 1 97 ? 8.176 -8.394 4.746 1.00 97.38 97 CYS A O 1
ATOM 744 N N . ARG A 1 98 ? 8.713 -6.306 4.147 1.00 95.75 98 ARG A N 1
ATOM 745 C CA . ARG A 1 98 ? 9.370 -6.669 2.873 1.00 95.75 98 ARG A CA 1
ATOM 746 C C . ARG A 1 98 ? 10.894 -6.733 2.952 1.00 95.75 98 ARG A C 1
ATOM 748 O O . ARG A 1 98 ? 11.528 -6.966 1.929 1.00 95.75 98 ARG A O 1
ATOM 755 N N . GLY A 1 99 ? 11.480 -6.511 4.121 1.00 95.62 99 GLY A N 1
ATOM 756 C CA . GLY A 1 99 ? 12.929 -6.453 4.260 1.00 95.62 99 GLY A CA 1
ATOM 757 C C . GLY A 1 99 ? 13.514 -5.068 3.981 1.00 95.62 99 GLY A C 1
ATOM 758 O O . GLY A 1 99 ? 14.642 -4.966 3.511 1.00 95.62 99 GLY A O 1
ATOM 759 N N . LEU A 1 100 ? 12.733 -3.994 4.160 1.00 94.31 100 LEU A N 1
ATOM 760 C CA . LEU A 1 100 ? 13.184 -2.636 3.816 1.00 94.31 100 LEU A CA 1
ATOM 761 C C . LEU A 1 100 ? 13.958 -1.957 4.953 1.00 94.31 100 LEU A C 1
ATOM 763 O O . LEU A 1 100 ? 14.707 -1.018 4.687 1.00 94.31 100 LEU A O 1
ATOM 767 N N . ILE A 1 101 ? 13.754 -2.392 6.199 1.00 96.44 101 ILE A N 1
ATOM 768 C CA . ILE A 1 101 ? 14.366 -1.831 7.411 1.00 96.44 101 ILE A CA 1
ATOM 769 C C . ILE A 1 101 ? 15.137 -2.904 8.188 1.00 96.44 101 ILE A C 1
ATOM 771 O O . ILE A 1 101 ? 16.230 -2.636 8.680 1.00 96.44 101 ILE A O 1
ATOM 775 N N . LYS A 1 102 ? 14.564 -4.103 8.325 1.00 97.25 102 LYS A N 1
ATOM 776 C CA . LYS A 1 102 ? 15.168 -5.267 8.998 1.00 97.25 102 LYS A CA 1
ATOM 777 C C . LYS A 1 102 ? 14.882 -6.525 8.194 1.00 97.25 102 LYS A C 1
ATOM 779 O O . LYS A 1 102 ? 14.126 -6.468 7.235 1.00 97.25 102 LYS A O 1
ATOM 784 N N . GLU A 1 103 ? 15.399 -7.667 8.636 1.00 97.25 103 GLU A N 1
ATOM 785 C CA . GLU A 1 103 ? 14.962 -8.957 8.107 1.00 97.25 103 GLU A CA 1
ATOM 786 C C . GLU A 1 103 ? 13.425 -9.097 8.169 1.00 97.25 103 GLU A C 1
ATOM 788 O O . GLU A 1 103 ? 12.828 -8.778 9.204 1.00 97.25 103 GLU A O 1
ATOM 793 N N . PRO A 1 104 ? 12.763 -9.591 7.105 1.00 97.56 104 PRO A N 1
ATOM 794 C CA . PRO A 1 104 ? 11.301 -9.609 6.985 1.00 97.56 104 PRO A CA 1
ATOM 795 C C . PRO A 1 104 ? 10.546 -10.197 8.185 1.00 97.56 104 PRO A C 1
ATOM 797 O O . PRO A 1 104 ? 9.514 -9.668 8.602 1.00 97.56 104 PRO A O 1
ATOM 800 N N . LEU A 1 105 ? 11.055 -11.291 8.762 1.00 97.88 105 LEU A N 1
ATOM 801 C CA . LEU A 1 105 ? 10.437 -11.934 9.926 1.00 97.88 105 LEU A CA 1
ATOM 802 C C . LEU A 1 105 ? 10.551 -11.081 11.192 1.00 97.88 105 LEU A C 1
ATOM 804 O O . LEU A 1 105 ? 9.643 -11.099 12.020 1.00 97.88 105 LEU A O 1
ATOM 808 N N . GLU A 1 106 ? 11.631 -10.318 11.338 1.00 98.31 106 GLU A N 1
ATOM 809 C CA . GLU A 1 106 ? 11.805 -9.393 12.457 1.00 98.31 106 GLU A CA 1
ATOM 810 C C . GLU A 1 106 ? 10.900 -8.164 12.305 1.00 98.31 106 GLU A C 1
ATOM 812 O O . GLU A 1 106 ? 10.319 -7.711 13.291 1.00 98.31 106 GLU A O 1
ATOM 817 N N . GLU A 1 107 ? 10.700 -7.668 11.076 1.00 98.44 107 GLU A N 1
ATOM 818 C CA . GLU A 1 107 ? 9.696 -6.630 10.797 1.00 98.44 107 GLU A CA 1
ATOM 819 C C . GLU A 1 107 ? 8.285 -7.105 11.173 1.00 98.44 107 GLU A C 1
ATOM 821 O O . GLU A 1 107 ? 7.547 -6.383 11.846 1.00 98.44 107 GLU A O 1
ATOM 826 N N . LEU A 1 108 ? 7.929 -8.339 10.801 1.00 98.12 108 LEU A N 1
ATOM 827 C CA . LEU A 1 108 ? 6.625 -8.921 11.116 1.00 98.12 108 LEU A CA 1
ATOM 828 C C . LEU A 1 108 ? 6.410 -9.105 12.621 1.00 98.12 108 LEU A C 1
ATOM 830 O O . LEU A 1 108 ? 5.365 -8.707 13.132 1.00 98.12 108 LEU A O 1
ATOM 834 N N . LYS A 1 109 ? 7.392 -9.671 13.336 1.00 97.31 109 LYS A N 1
ATOM 835 C CA . LYS A 1 109 ? 7.330 -9.844 14.799 1.00 97.31 109 LYS A CA 1
ATOM 836 C C . LYS A 1 109 ? 7.105 -8.516 15.513 1.00 97.31 109 LYS A C 1
ATOM 838 O O . LYS A 1 109 ? 6.315 -8.447 16.451 1.00 97.31 109 LYS A O 1
ATOM 843 N N . GLU A 1 110 ? 7.793 -7.467 15.073 1.00 97.94 110 GLU A N 1
ATOM 844 C CA . GLU A 1 110 ? 7.646 -6.140 15.661 1.00 97.94 110 GLU A CA 1
ATOM 845 C C . GLU A 1 110 ? 6.285 -5.514 15.336 1.00 97.94 110 GLU A C 1
ATOM 847 O O . GLU A 1 110 ? 5.659 -4.921 16.208 1.00 97.94 110 GLU A O 1
ATOM 852 N N . ILE A 1 111 ? 5.771 -5.689 14.118 1.00 97.56 111 ILE A N 1
ATOM 853 C CA . ILE A 1 111 ? 4.415 -5.236 13.785 1.00 97.56 111 ILE A CA 1
ATOM 854 C C . ILE A 1 111 ? 3.368 -5.965 14.631 1.00 97.56 111 ILE A C 1
ATOM 856 O O . ILE A 1 111 ? 2.507 -5.313 15.220 1.00 97.56 111 ILE A O 1
ATOM 860 N N . PHE A 1 112 ? 3.467 -7.289 14.757 1.00 96.62 112 PHE A N 1
ATOM 861 C CA . PHE A 1 112 ? 2.574 -8.087 15.597 1.00 96.62 112 PHE A CA 1
ATOM 862 C C . PHE A 1 112 ? 2.608 -7.644 17.059 1.00 96.62 112 PHE A C 1
ATOM 864 O O . PHE A 1 112 ? 1.551 -7.492 17.675 1.00 96.62 112 PHE A O 1
ATOM 871 N N . SER A 1 113 ? 3.793 -7.355 17.604 1.00 95.31 113 SER A N 1
ATOM 872 C CA . SER A 1 113 ? 3.907 -6.900 18.990 1.00 95.31 113 SER A CA 1
ATOM 873 C C . SER A 1 113 ? 3.261 -5.532 19.231 1.00 95.31 113 SER A C 1
ATOM 875 O O . SER A 1 113 ? 2.753 -5.289 20.328 1.00 95.31 113 SER A O 1
ATOM 877 N N . LEU A 1 114 ? 3.222 -4.667 18.210 1.00 95.00 114 LEU A N 1
ATOM 878 C CA . LEU A 1 114 ? 2.585 -3.349 18.269 1.00 95.00 114 LEU A CA 1
ATOM 879 C C . LEU A 1 114 ? 1.051 -3.412 18.225 1.00 95.00 114 LEU A C 1
ATOM 881 O O . LE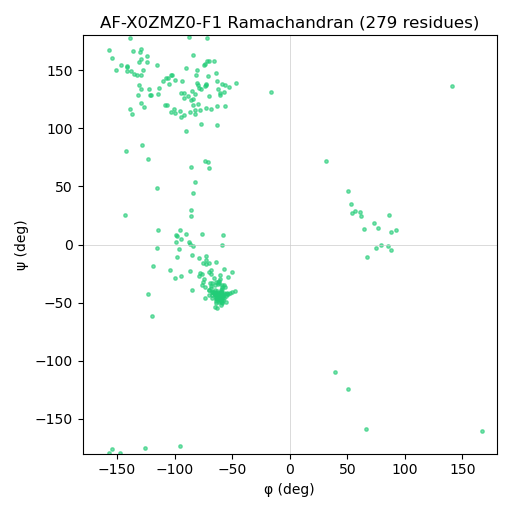U A 1 114 ? 0.409 -2.528 18.797 1.00 95.00 114 LEU A O 1
ATOM 885 N N . ILE A 1 115 ? 0.466 -4.423 17.569 1.00 93.38 115 ILE A N 1
ATOM 886 C CA . ILE A 1 115 ? -0.995 -4.529 17.391 1.00 93.38 115 ILE A CA 1
ATOM 887 C C . ILE A 1 115 ? -1.685 -5.488 18.369 1.00 93.38 115 ILE A C 1
ATOM 889 O O . ILE A 1 115 ? -2.829 -5.235 18.730 1.00 93.38 115 ILE A O 1
ATOM 893 N N . GLN A 1 116 ? -1.004 -6.530 18.866 1.00 90.06 116 GLN A N 1
ATOM 894 C CA . GLN A 1 116 ? -1.614 -7.616 19.660 1.00 90.06 116 GLN A CA 1
ATOM 895 C C . GLN A 1 116 ? -2.437 -7.176 20.888 1.00 90.06 116 GLN A C 1
ATOM 897 O O . GLN A 1 116 ? -3.365 -7.872 21.288 1.00 90.06 116 GLN A O 1
ATOM 902 N N . ASN A 1 117 ? -2.121 -6.022 21.485 1.00 82.31 117 ASN A N 1
ATOM 903 C CA . ASN A 1 117 ? -2.758 -5.531 22.714 1.00 82.31 117 ASN A CA 1
ATOM 904 C C . ASN A 1 117 ? -3.573 -4.246 22.505 1.00 82.31 117 ASN A C 1
ATOM 906 O O . ASN A 1 117 ? -3.924 -3.576 23.477 1.00 82.31 117 ASN A O 1
ATOM 910 N N . ARG A 1 118 ? -3.844 -3.855 21.254 1.00 83.06 118 ARG A N 1
ATOM 911 C CA . ARG A 1 118 ? -4.553 -2.611 20.944 1.00 83.06 118 ARG A CA 1
ATOM 912 C C . ARG A 1 118 ? -5.972 -2.892 20.474 1.00 83.06 118 ARG A C 1
ATOM 914 O O . ARG A 1 118 ? -6.189 -3.522 19.447 1.00 83.06 118 ARG A O 1
ATOM 921 N N . ASN A 1 119 ? -6.935 -2.357 21.216 1.00 85.44 119 ASN A N 1
ATOM 922 C CA . ASN A 1 119 ? -8.323 -2.302 20.770 1.00 85.44 119 ASN A CA 1
ATOM 923 C C . ASN A 1 119 ? -8.483 -1.239 19.672 1.00 85.44 119 ASN A C 1
ATOM 925 O O . ASN A 1 119 ? -7.700 -0.293 19.600 1.00 85.44 119 ASN A O 1
ATOM 929 N N . GLY A 1 120 ? -9.504 -1.389 18.827 1.00 90.12 120 GLY A N 1
ATOM 930 C CA . GLY A 1 120 ? -9.814 -0.425 17.764 1.00 90.12 120 GLY A CA 1
ATOM 931 C C . GLY A 1 120 ? -8.935 -0.538 16.516 1.00 90.12 120 GLY A C 1
ATOM 932 O O . GLY A 1 120 ? -9.149 0.205 15.562 1.00 90.12 120 GLY A O 1
ATOM 933 N N . ILE A 1 121 ? -7.977 -1.468 16.479 1.00 93.69 121 ILE A N 1
ATOM 934 C CA . ILE A 1 121 ? -7.238 -1.791 15.258 1.00 93.69 121 ILE A CA 1
ATOM 935 C C . ILE A 1 121 ? -7.945 -2.938 14.547 1.00 93.69 121 ILE A C 1
ATOM 937 O O . ILE A 1 121 ? -8.158 -3.996 15.129 1.00 93.69 121 ILE A O 1
ATOM 941 N N . VAL A 1 122 ? -8.256 -2.709 13.277 1.00 92.25 122 VAL A N 1
ATOM 942 C CA . VAL A 1 122 ? -8.540 -3.751 12.293 1.00 92.25 122 VAL A CA 1
ATOM 943 C C . VAL A 1 122 ? -7.347 -3.817 11.349 1.00 92.25 122 VAL A C 1
ATOM 945 O O . VAL A 1 122 ? -6.743 -2.796 11.009 1.00 92.25 122 VAL A O 1
ATOM 948 N N . SER A 1 123 ? -6.982 -5.004 10.901 1.00 92.69 123 SER A N 1
ATOM 949 C CA . SER A 1 123 ? -5.888 -5.191 9.966 1.00 92.69 123 SER A CA 1
ATOM 950 C C . SER A 1 123 ? -6.199 -6.271 8.946 1.00 92.69 123 SER A C 1
ATOM 952 O O . 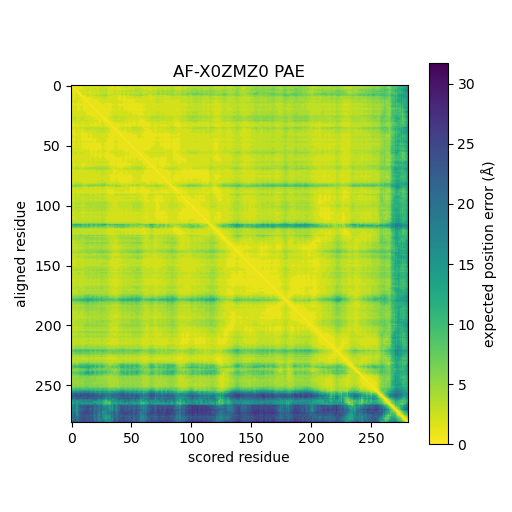SER A 1 123 ? -6.919 -7.232 9.202 1.00 92.69 123 SER A O 1
ATOM 954 N N . GLU A 1 124 ? -5.635 -6.109 7.760 1.00 92.75 124 GLU A N 1
ATOM 955 C CA . GLU A 1 124 ? -5.787 -7.077 6.681 1.00 92.75 124 GLU A CA 1
ATOM 956 C C . GLU A 1 124 ? -4.421 -7.449 6.091 1.00 92.75 124 GLU A C 1
ATOM 958 O O . GLU A 1 124 ? -3.419 -6.749 6.277 1.00 92.75 124 GLU A O 1
ATOM 963 N N . SER A 1 125 ? -4.377 -8.530 5.316 1.00 92.81 125 SER A N 1
ATOM 964 C CA . SER A 1 125 ? -3.215 -8.893 4.502 1.00 92.81 125 SER A CA 1
ATOM 965 C C . SER A 1 125 ? -3.613 -9.470 3.146 1.00 92.81 125 SER A C 1
ATOM 967 O O . SER A 1 125 ? -4.688 -10.045 2.974 1.00 92.81 125 SER A O 1
ATOM 969 N N . TYR A 1 126 ? -2.729 -9.329 2.159 1.00 89.62 126 TYR A N 1
ATOM 970 C CA . TYR A 1 126 ? -2.872 -10.054 0.900 1.00 89.62 126 TYR A CA 1
ATOM 971 C C . TYR A 1 126 ? -2.499 -11.528 1.094 1.00 89.62 126 TYR A C 1
ATOM 973 O O . TYR A 1 126 ? -1.616 -11.847 1.881 1.00 89.62 126 TYR A O 1
ATOM 981 N N . LEU A 1 127 ? -3.051 -12.408 0.253 1.00 90.12 127 LEU A N 1
ATOM 982 C CA . LEU A 1 127 ? -2.506 -13.757 0.015 1.00 90.12 127 LEU A CA 1
ATOM 983 C C . LEU A 1 127 ? -1.655 -13.831 -1.267 1.00 90.12 127 LEU A C 1
ATOM 985 O O . LEU A 1 127 ? -1.243 -14.904 -1.711 1.00 90.12 127 LEU A O 1
ATOM 989 N N . SER A 1 128 ? -1.362 -12.694 -1.900 1.00 91.12 128 SER A N 1
ATOM 990 C CA . SER A 1 128 ? -0.603 -12.637 -3.151 1.00 91.12 128 SER A CA 1
ATOM 991 C C . SER A 1 128 ? 0.824 -12.131 -2.971 1.00 91.12 128 SER A C 1
ATOM 993 O O . SER A 1 128 ? 1.085 -11.190 -2.221 1.00 91.12 128 SER A O 1
ATOM 995 N N . ARG A 1 129 ? 1.745 -12.721 -3.743 1.00 92.56 129 ARG A N 1
ATOM 996 C CA . ARG A 1 129 ? 3.137 -12.264 -3.859 1.00 92.56 129 ARG A CA 1
ATOM 997 C C . ARG A 1 129 ? 3.267 -10.939 -4.611 1.00 92.56 129 ARG A C 1
ATOM 999 O O . ARG A 1 129 ? 4.231 -10.207 -4.403 1.00 92.56 129 ARG A O 1
ATOM 1006 N N . ASN A 1 130 ? 2.281 -10.638 -5.448 1.00 92.06 130 ASN A N 1
ATOM 1007 C CA . ASN A 1 130 ? 2.246 -9.451 -6.286 1.00 92.06 130 ASN A CA 1
ATOM 1008 C C . ASN A 1 130 ? 1.813 -8.230 -5.470 1.00 92.06 130 ASN A C 1
ATOM 1010 O O . ASN A 1 130 ? 0.833 -8.295 -4.719 1.00 92.06 130 ASN A O 1
ATOM 1014 N N . ASN A 1 131 ? 2.522 -7.114 -5.633 1.00 92.44 131 ASN A N 1
ATOM 1015 C CA . ASN A 1 131 ? 2.066 -5.793 -5.199 1.00 92.44 131 ASN A CA 1
ATOM 1016 C C . ASN A 1 131 ? 1.395 -5.024 -6.357 1.00 92.44 131 ASN A C 1
ATOM 1018 O O . ASN A 1 131 ? 1.192 -5.573 -7.438 1.00 92.44 131 ASN A O 1
ATOM 1022 N N . GLY A 1 132 ? 1.062 -3.756 -6.134 1.00 90.56 132 GLY A N 1
ATOM 1023 C CA . GLY A 1 132 ? 0.769 -2.806 -7.203 1.00 90.56 132 GLY A CA 1
ATOM 1024 C C . GLY A 1 132 ? 1.459 -1.480 -6.930 1.00 90.56 132 GLY A C 1
ATOM 1025 O O . GLY A 1 132 ? 1.639 -1.106 -5.770 1.00 90.56 132 GLY A O 1
ATOM 1026 N N . SER A 1 133 ? 1.875 -0.792 -7.988 1.00 93.31 133 SER A N 1
ATOM 1027 C CA . SER A 1 133 ? 2.466 0.544 -7.929 1.00 93.31 133 SER A CA 1
ATOM 1028 C C . SER A 1 133 ? 2.314 1.263 -9.272 1.00 93.31 133 SER A C 1
ATOM 1030 O O . SER A 1 133 ? 1.985 0.645 -10.280 1.00 93.31 133 SER A O 1
ATOM 1032 N N . SER A 1 134 ? 2.563 2.572 -9.307 1.00 94.62 134 SER A N 1
ATOM 1033 C CA . SER A 1 134 ? 2.605 3.319 -10.568 1.00 94.62 134 SER A CA 1
ATOM 1034 C C . SER A 1 134 ? 3.921 3.059 -11.305 1.00 94.62 134 SER A C 1
ATOM 1036 O O . SER A 1 134 ? 4.997 3.118 -10.706 1.00 94.62 134 SER A O 1
ATOM 1038 N N . GLY A 1 135 ? 3.835 2.791 -12.604 1.00 96.69 135 GLY A N 1
ATOM 1039 C CA . GLY A 1 135 ? 4.977 2.712 -13.510 1.00 96.69 135 GLY A CA 1
ATOM 1040 C C . GLY A 1 135 ? 5.387 4.057 -14.101 1.00 96.69 135 GLY A C 1
ATOM 1041 O O . GLY A 1 135 ? 6.325 4.084 -14.892 1.00 96.69 135 GLY A O 1
ATOM 1042 N N . LYS A 1 136 ? 4.704 5.149 -13.741 1.00 97.62 136 LYS A N 1
ATOM 1043 C CA . LYS A 1 136 ? 4.941 6.474 -14.310 1.00 97.62 136 LYS A CA 1
ATOM 1044 C C . LYS A 1 136 ? 6.349 6.963 -14.003 1.00 97.62 136 LYS A C 1
ATOM 1046 O O . LYS A 1 136 ? 6.793 6.901 -12.852 1.00 97.62 136 LYS A O 1
ATOM 1051 N N . CYS A 1 137 ? 7.017 7.481 -15.027 1.00 98.00 137 CYS A N 1
ATOM 1052 C CA . CYS A 1 137 ? 8.303 8.144 -14.901 1.00 98.00 137 CYS A CA 1
ATOM 1053 C C . CYS A 1 137 ? 8.229 9.589 -15.400 1.00 98.00 137 CYS A C 1
ATOM 1055 O O . CYS A 1 137 ? 7.859 9.833 -16.548 1.00 98.00 137 CYS A O 1
ATOM 1057 N N . THR A 1 138 ? 8.690 10.527 -14.577 1.00 96.94 138 THR A N 1
ATOM 1058 C CA . THR A 1 138 ? 8.908 11.929 -14.947 1.00 96.94 138 THR A CA 1
ATOM 1059 C C . THR A 1 138 ? 10.401 12.231 -14.893 1.00 96.94 138 THR A C 1
ATOM 1061 O O . THR A 1 138 ? 11.082 11.855 -13.942 1.00 96.94 138 THR A O 1
ATOM 1064 N N . ASN A 1 139 ? 10.931 12.908 -15.916 1.00 96.25 139 ASN A N 1
ATOM 1065 C CA . ASN A 1 139 ? 12.359 13.242 -16.013 1.00 96.25 139 ASN A CA 1
ATOM 1066 C C . ASN A 1 139 ? 13.274 12.021 -15.784 1.00 96.25 139 ASN A C 1
ATOM 1068 O O . ASN A 1 139 ? 14.231 12.088 -15.018 1.00 96.25 139 ASN A O 1
ATOM 1072 N N . GLU A 1 140 ? 12.946 10.892 -16.426 1.00 96.81 140 GLU A N 1
ATOM 1073 C CA . GLU A 1 140 ? 13.695 9.626 -16.349 1.00 96.81 140 GLU A CA 1
ATOM 1074 C C . GLU A 1 140 ? 13.728 8.947 -14.963 1.00 96.81 140 GLU A C 1
ATOM 1076 O O . GLU A 1 140 ? 14.474 7.986 -14.758 1.00 96.81 140 GLU A O 1
ATOM 1081 N N . ILE A 1 141 ? 12.886 9.376 -14.019 1.00 97.69 141 ILE A N 1
ATOM 1082 C CA . ILE A 1 141 ? 12.812 8.830 -12.657 1.00 97.69 141 ILE A CA 1
ATOM 1083 C C . ILE A 1 141 ? 11.385 8.324 -12.394 1.00 97.69 141 ILE A C 1
ATOM 1085 O O . ILE A 1 141 ? 10.435 9.037 -12.704 1.00 97.69 141 ILE A O 1
ATOM 1089 N N . PRO A 1 142 ? 11.185 7.118 -11.822 1.00 97.75 142 PRO A N 1
ATOM 1090 C CA . PRO A 1 142 ? 9.865 6.686 -11.366 1.00 97.75 142 PRO A CA 1
ATOM 1091 C C . PRO A 1 142 ? 9.277 7.668 -10.348 1.00 97.75 142 PRO A C 1
ATOM 1093 O O . PRO A 1 142 ? 9.940 7.998 -9.368 1.00 97.75 142 PRO A O 1
ATOM 1096 N N . ASP A 1 143 ? 8.029 8.091 -10.526 1.00 94.69 143 ASP A N 1
ATOM 1097 C CA . ASP A 1 143 ? 7.417 9.107 -9.656 1.00 94.69 143 ASP A CA 1
ATOM 1098 C C . ASP A 1 143 ? 7.192 8.567 -8.234 1.00 94.69 143 ASP A C 1
ATOM 1100 O O . ASP A 1 143 ? 7.385 9.261 -7.236 1.00 94.69 143 ASP A O 1
ATOM 1104 N N . MET A 1 144 ? 6.821 7.289 -8.141 1.00 92.50 144 MET A N 1
ATOM 1105 C CA . MET A 1 144 ? 6.363 6.641 -6.915 1.00 92.50 144 MET A CA 1
ATOM 1106 C C . MET A 1 144 ? 7.517 6.044 -6.095 1.00 92.50 144 MET A C 1
ATOM 1108 O O . MET A 1 144 ? 8.262 5.189 -6.582 1.00 92.50 144 MET A O 1
ATOM 1112 N N . ASP A 1 145 ? 7.606 6.380 -4.806 1.00 92.56 145 ASP A N 1
ATOM 1113 C CA . ASP A 1 145 ? 8.629 5.820 -3.906 1.00 92.56 145 ASP A CA 1
ATOM 1114 C C . ASP A 1 145 ? 8.495 4.308 -3.705 1.00 92.56 145 ASP A C 1
ATOM 1116 O O . ASP A 1 145 ? 9.498 3.603 -3.597 1.00 92.56 145 ASP A O 1
ATOM 1120 N N . ILE A 1 146 ? 7.270 3.775 -3.731 1.00 93.75 146 ILE A N 1
ATOM 1121 C CA . ILE A 1 146 ? 7.039 2.325 -3.692 1.00 93.75 146 ILE A CA 1
ATOM 1122 C C . ILE A 1 146 ? 7.704 1.637 -4.893 1.00 93.75 146 ILE A C 1
ATOM 1124 O O . ILE A 1 146 ? 8.346 0.602 -4.709 1.00 93.75 146 ILE A O 1
ATOM 1128 N N . THR A 1 147 ? 7.631 2.223 -6.092 1.00 96.88 147 THR A N 1
ATOM 1129 C CA . THR A 1 147 ? 8.305 1.692 -7.289 1.00 96.88 147 THR A CA 1
ATOM 1130 C C . THR A 1 147 ? 9.819 1.720 -7.121 1.00 96.88 147 THR A C 1
ATOM 1132 O O . THR A 1 147 ? 10.472 0.702 -7.339 1.00 96.88 147 THR A O 1
ATOM 1135 N N . LYS A 1 148 ? 10.381 2.835 -6.636 1.00 96.62 148 LYS A N 1
ATOM 1136 C CA . LYS A 1 148 ? 11.823 2.948 -6.347 1.00 96.62 148 LYS A CA 1
ATOM 1137 C C . LYS A 1 148 ? 12.278 1.901 -5.326 1.00 96.62 148 LYS A C 1
ATOM 1139 O O . LYS A 1 148 ? 13.316 1.271 -5.502 1.00 96.62 148 LYS A O 1
ATOM 1144 N N . ASN A 1 149 ? 11.492 1.673 -4.274 1.00 95.31 149 ASN A N 1
ATOM 1145 C CA . ASN A 1 149 ? 11.796 0.653 -3.272 1.00 95.31 149 ASN A CA 1
ATOM 1146 C C . ASN A 1 149 ? 11.791 -0.755 -3.875 1.00 95.31 149 ASN A C 1
ATOM 1148 O O . ASN A 1 149 ? 12.710 -1.521 -3.603 1.00 95.31 149 ASN A O 1
ATOM 1152 N N . CYS A 1 150 ? 10.817 -1.076 -4.732 1.00 97.00 150 CYS A N 1
ATOM 1153 C CA . CYS A 1 150 ? 10.772 -2.372 -5.412 1.00 97.00 150 CYS A CA 1
ATOM 1154 C C . CYS A 1 150 ? 11.988 -2.575 -6.326 1.00 97.00 150 CYS A C 1
ATOM 1156 O O . CYS A 1 150 ? 12.604 -3.635 -6.283 1.00 97.00 150 CYS A O 1
ATOM 1158 N N . LEU A 1 151 ? 12.384 -1.554 -7.094 1.00 97.88 151 LEU A N 1
ATOM 1159 C CA . LEU A 1 151 ? 13.589 -1.611 -7.929 1.00 97.88 151 LEU A CA 1
ATOM 1160 C C . LEU A 1 151 ? 14.849 -1.843 -7.094 1.00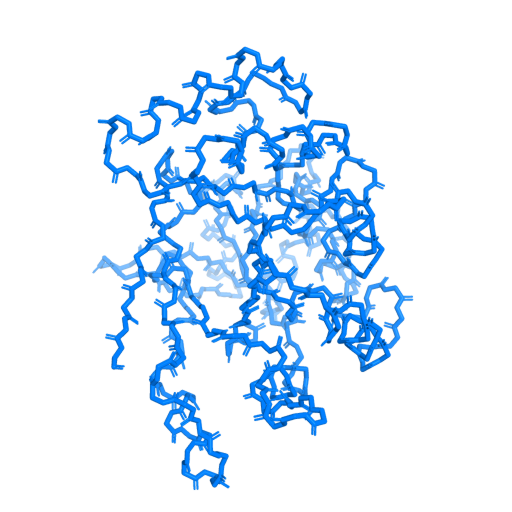 97.88 151 LEU A C 1
ATOM 1162 O O . LEU A 1 151 ? 15.639 -2.721 -7.429 1.00 97.88 151 LEU A O 1
ATOM 1166 N N . ARG A 1 152 ? 14.991 -1.134 -5.964 1.00 96.38 152 ARG A N 1
ATOM 1167 C CA . ARG A 1 152 ? 16.108 -1.339 -5.031 1.00 96.38 152 ARG A CA 1
ATOM 1168 C C . ARG A 1 152 ? 16.169 -2.779 -4.524 1.00 96.38 152 ARG A C 1
ATOM 1170 O O . ARG A 1 152 ? 17.248 -3.356 -4.504 1.00 96.38 152 ARG A O 1
ATOM 1177 N N . MET A 1 153 ? 15.025 -3.361 -4.154 1.00 94.62 153 MET A N 1
ATOM 1178 C CA . MET A 1 153 ? 14.945 -4.760 -3.712 1.00 94.62 153 MET A CA 1
ATOM 1179 C C . MET A 1 153 ? 15.370 -5.747 -4.806 1.00 94.62 153 MET A C 1
ATOM 1181 O O . MET A 1 153 ? 15.937 -6.788 -4.496 1.00 94.62 153 MET A O 1
ATOM 1185 N N . GLY A 1 154 ? 15.096 -5.429 -6.073 1.00 95.38 154 GLY A N 1
ATOM 1186 C CA . GLY A 1 154 ? 15.518 -6.237 -7.217 1.00 95.38 154 GLY A CA 1
ATOM 1187 C C . GLY A 1 154 ? 16.941 -5.957 -7.709 1.00 95.38 154 GLY A C 1
ATOM 1188 O O . GLY A 1 154 ? 17.368 -6.587 -8.667 1.00 95.38 154 GLY A O 1
ATOM 1189 N N . GLY A 1 155 ? 17.671 -5.014 -7.100 1.00 97.19 155 GLY A N 1
ATOM 1190 C CA . GLY A 1 155 ? 19.010 -4.620 -7.554 1.00 97.19 155 GLY A CA 1
ATOM 1191 C C . GLY A 1 155 ? 19.025 -3.781 -8.840 1.00 97.19 155 GLY A C 1
ATOM 1192 O O . GLY A 1 155 ? 20.063 -3.670 -9.486 1.00 97.19 155 GLY A O 1
ATOM 1193 N N . TYR A 1 156 ? 17.895 -3.176 -9.213 1.00 98.38 156 TYR A N 1
ATOM 1194 C CA . TYR A 1 156 ? 17.769 -2.329 -10.399 1.00 98.38 156 TYR A CA 1
ATOM 1195 C C . TYR A 1 156 ? 18.078 -0.863 -10.089 1.00 98.38 156 TYR A C 1
ATOM 1197 O O . TYR A 1 156 ? 17.850 -0.373 -8.978 1.00 98.38 156 TYR A O 1
ATOM 1205 N N . SER A 1 157 ? 18.551 -0.127 -11.097 1.00 98.12 157 SER A N 1
ATOM 1206 C CA . SER A 1 157 ? 18.716 1.322 -10.985 1.00 98.12 157 SER A CA 1
ATOM 1207 C C . SER A 1 157 ? 17.362 2.019 -10.801 1.00 98.12 157 SER A C 1
ATOM 1209 O O . SER A 1 157 ? 16.329 1.585 -11.309 1.00 98.12 157 SER A O 1
ATOM 1211 N N . LEU A 1 158 ? 17.350 3.127 -10.057 1.00 97.94 158 LEU A N 1
ATOM 1212 C CA . LEU A 1 158 ? 16.127 3.864 -9.709 1.00 97.94 158 LEU A CA 1
ATOM 1213 C C . LEU A 1 158 ? 15.713 4.847 -10.816 1.00 97.94 158 LEU A C 1
ATOM 1215 O O . LEU A 1 158 ? 15.396 6.003 -10.546 1.00 97.94 158 LEU A O 1
ATOM 1219 N N . THR A 1 159 ? 15.764 4.395 -12.068 1.00 98.44 159 THR A N 1
ATOM 1220 C CA . THR A 1 159 ? 15.529 5.204 -13.271 1.00 98.44 159 THR A CA 1
ATOM 1221 C C . THR A 1 159 ? 14.507 4.533 -14.184 1.00 98.44 159 THR A C 1
ATOM 1223 O O . THR A 1 159 ? 14.188 3.354 -14.018 1.00 98.44 159 THR A O 1
ATOM 1226 N N . LYS A 1 160 ? 14.013 5.266 -15.186 1.00 98.44 160 LYS A N 1
ATOM 1227 C CA . LYS A 1 160 ? 13.177 4.724 -16.265 1.00 98.44 160 LYS A CA 1
ATOM 1228 C C . LYS A 1 160 ? 13.854 3.533 -16.944 1.00 98.44 160 LYS A C 1
ATOM 1230 O O . LYS A 1 160 ? 13.209 2.515 -17.160 1.00 98.44 160 LYS A O 1
ATOM 1235 N N . THR A 1 161 ? 15.160 3.616 -17.203 1.00 98.50 161 THR A N 1
ATOM 1236 C CA . THR A 1 161 ? 15.949 2.506 -17.762 1.00 98.50 161 THR A CA 1
ATOM 1237 C C . THR A 1 161 ? 16.009 1.304 -16.822 1.00 98.50 161 THR A C 1
ATOM 1239 O O . THR A 1 161 ? 15.860 0.172 -17.271 1.00 98.50 161 THR A O 1
ATOM 1242 N N . GLY A 1 162 ? 16.187 1.523 -15.516 1.00 98.56 162 GLY A N 1
ATOM 1243 C CA . GLY A 1 162 ? 16.176 0.434 -14.537 1.00 98.56 162 GLY A CA 1
ATOM 1244 C C . GLY A 1 162 ? 14.815 -0.246 -14.425 1.00 98.56 162 GLY A C 1
ATOM 1245 O O . GLY A 1 162 ? 14.744 -1.472 -14.392 1.00 98.56 162 GLY A O 1
ATOM 1246 N N . LEU A 1 163 ? 13.729 0.533 -14.455 1.00 98.62 163 LEU A N 1
ATOM 1247 C CA . LEU A 1 163 ? 12.371 -0.005 -14.499 1.00 98.62 163 LEU A CA 1
ATOM 1248 C C . LEU A 1 163 ? 12.097 -0.763 -15.802 1.00 98.62 163 LEU A C 1
ATOM 1250 O O . LEU A 1 163 ? 11.549 -1.861 -15.761 1.00 98.62 163 LEU A O 1
ATOM 1254 N N . HIS A 1 164 ? 12.533 -0.226 -16.941 1.00 98.69 164 HIS A N 1
ATOM 1255 C CA . HIS A 1 164 ? 12.470 -0.924 -18.220 1.00 98.69 164 HIS A CA 1
ATOM 1256 C C . HIS A 1 164 ? 13.169 -2.286 -18.134 1.00 98.69 164 HIS A C 1
ATOM 1258 O O . HIS A 1 164 ? 12.579 -3.303 -18.492 1.00 98.69 164 HIS A O 1
ATOM 1264 N N . GLN A 1 165 ? 14.396 -2.329 -17.604 1.00 98.75 165 GLN A N 1
ATOM 1265 C CA . GLN A 1 165 ? 15.142 -3.578 -17.449 1.00 98.75 165 GLN A CA 1
ATOM 1266 C C . GLN A 1 165 ? 14.435 -4.554 -16.503 1.00 98.75 165 GLN A C 1
ATOM 1268 O O . GLN A 1 165 ? 14.306 -5.729 -16.829 1.00 98.75 165 GLN A O 1
ATOM 1273 N N . ALA A 1 166 ? 13.888 -4.071 -15.385 1.00 98.56 166 ALA A N 1
ATOM 1274 C CA . ALA A 1 166 ? 13.099 -4.897 -14.476 1.00 98.56 166 ALA A CA 1
ATOM 1275 C C . ALA A 1 166 ? 11.874 -5.527 -15.161 1.00 98.56 166 ALA A C 1
ATOM 1277 O O . ALA A 1 166 ? 11.525 -6.671 -14.859 1.00 98.56 166 ALA A O 1
ATOM 1278 N N . ILE A 1 167 ? 11.225 -4.809 -16.088 1.00 98.69 167 ILE A N 1
ATOM 1279 C CA . ILE A 1 167 ? 10.111 -5.341 -16.888 1.00 98.69 167 ILE A CA 1
ATOM 1280 C C . ILE A 1 167 ? 10.610 -6.393 -17.885 1.00 98.69 167 ILE A C 1
ATOM 1282 O O . ILE A 1 167 ? 9.991 -7.453 -18.020 1.00 98.69 167 ILE A O 1
ATOM 1286 N N . ILE A 1 168 ? 11.732 -6.129 -18.565 1.00 98.56 168 ILE A N 1
ATOM 1287 C CA . ILE A 1 168 ? 12.361 -7.069 -19.506 1.00 98.56 168 ILE A CA 1
ATOM 1288 C C . ILE A 1 168 ? 12.731 -8.383 -18.806 1.00 98.56 168 ILE A C 1
ATOM 1290 O O . ILE A 1 168 ? 12.391 -9.457 -19.302 1.00 98.56 168 ILE A O 1
ATOM 1294 N N . ASP A 1 169 ? 13.340 -8.304 -17.628 1.00 98.31 169 ASP A N 1
ATOM 1295 C CA . ASP A 1 169 ? 13.755 -9.470 -16.841 1.00 98.31 169 ASP A CA 1
ATOM 1296 C C . ASP A 1 169 ? 12.564 -10.201 -16.195 1.00 98.31 169 ASP A C 1
ATOM 1298 O O . ASP A 1 169 ? 12.693 -11.319 -15.695 1.00 98.31 169 ASP A O 1
ATOM 1302 N N . GLY A 1 170 ? 11.381 -9.577 -16.189 1.00 97.38 170 GLY A N 1
ATOM 1303 C CA . GLY A 1 170 ? 10.169 -10.118 -15.581 1.00 97.38 170 GLY A CA 1
ATOM 1304 C C . GLY A 1 170 ? 10.118 -10.023 -14.059 1.00 97.38 170 GLY A C 1
ATOM 1305 O O . GLY A 1 170 ? 9.269 -10.673 -13.441 1.00 97.38 170 GLY A O 1
ATOM 1306 N N . PHE A 1 171 ? 11.000 -9.220 -13.459 1.00 97.69 171 PHE A N 1
ATOM 1307 C CA . PHE A 1 171 ? 10.912 -8.829 -12.054 1.00 97.69 171 PHE A CA 1
ATOM 1308 C C . PHE A 1 171 ? 9.739 -7.865 -11.816 1.00 97.69 171 PHE A C 1
ATOM 1310 O O . PHE A 1 171 ? 9.019 -7.988 -10.820 1.00 97.69 171 PHE A O 1
ATOM 1317 N N . ALA A 1 172 ? 9.529 -6.946 -12.762 1.00 97.88 172 ALA A N 1
ATOM 1318 C CA . ALA A 1 172 ? 8.343 -6.111 -12.870 1.00 97.88 172 ALA A CA 1
ATOM 1319 C C . ALA A 1 172 ? 7.416 -6.645 -13.972 1.00 97.88 172 ALA A C 1
ATOM 1321 O O . ALA A 1 172 ? 7.859 -7.156 -15.001 1.00 97.88 172 ALA A O 1
ATOM 1322 N N . GLU A 1 173 ? 6.115 -6.511 -13.762 1.00 97.50 173 GLU A N 1
ATOM 1323 C CA . GLU A 1 173 ? 5.073 -6.922 -14.695 1.00 97.50 173 GLU A CA 1
ATOM 1324 C C . GLU A 1 173 ? 4.110 -5.738 -14.898 1.00 97.50 173 GLU A C 1
ATOM 1326 O O . GLU A 1 173 ? 3.718 -5.062 -13.949 1.00 97.50 173 GLU A O 1
ATOM 1331 N N . VAL A 1 174 ? 3.753 -5.452 -16.144 1.00 97.19 174 VAL A N 1
ATOM 1332 C CA . VAL A 1 174 ? 2.905 -4.330 -16.557 1.00 97.19 174 VAL A CA 1
ATOM 1333 C C . VAL A 1 174 ? 1.463 -4.799 -16.606 1.00 97.19 174 VAL A C 1
ATOM 1335 O O . VAL A 1 174 ? 1.173 -5.838 -17.200 1.00 97.19 174 VAL A O 1
ATOM 1338 N N . ILE A 1 175 ? 0.560 -4.047 -15.982 1.00 93.94 175 ILE A N 1
ATOM 1339 C CA . ILE A 1 175 ? -0.863 -4.377 -15.977 1.00 93.94 175 ILE A CA 1
ATOM 1340 C C . ILE A 1 175 ? -1.501 -3.792 -17.233 1.00 93.94 175 ILE A C 1
ATOM 1342 O O . ILE A 1 175 ? -1.410 -2.591 -17.487 1.00 93.94 175 ILE A O 1
ATOM 1346 N N . VAL A 1 176 ? -2.145 -4.651 -18.018 1.00 91.62 176 VAL A N 1
ATOM 1347 C CA . VAL A 1 176 ? -2.820 -4.274 -19.264 1.00 91.62 176 VAL A CA 1
ATOM 1348 C C . VAL A 1 176 ? -4.228 -4.849 -19.265 1.00 91.62 176 VAL A C 1
ATOM 1350 O O . VAL A 1 176 ? -4.419 -6.000 -18.882 1.00 91.62 176 VAL A O 1
ATOM 1353 N N . SER A 1 177 ? -5.208 -4.060 -19.705 1.00 89.81 177 SER A N 1
ATOM 1354 C CA . SER A 1 177 ? -6.570 -4.549 -19.910 1.00 89.81 177 SER A CA 1
ATOM 1355 C C . SER A 1 177 ? -6.687 -5.210 -21.284 1.00 89.81 177 SER A C 1
ATOM 1357 O O . SER A 1 177 ? -6.448 -4.575 -22.310 1.00 89.81 177 SER A O 1
ATOM 1359 N N . VAL A 1 178 ? -7.041 -6.491 -21.305 1.00 87.50 178 VAL A N 1
ATOM 1360 C CA . VAL A 1 178 ? -7.249 -7.300 -22.508 1.00 87.50 178 VAL A CA 1
ATOM 1361 C C . VAL A 1 178 ? -8.632 -7.931 -22.405 1.00 87.50 178 VAL A C 1
ATOM 1363 O O . VAL A 1 178 ? -8.900 -8.692 -21.484 1.00 87.50 178 VAL A O 1
ATOM 1366 N N . ASN A 1 179 ? -9.526 -7.606 -23.343 1.00 88.00 179 ASN A N 1
ATOM 1367 C CA . ASN A 1 179 ? -10.901 -8.130 -23.391 1.00 88.00 179 ASN A CA 1
ATOM 1368 C C . ASN A 1 179 ? -11.698 -7.953 -22.079 1.00 88.00 179 ASN A C 1
ATOM 1370 O O . ASN A 1 179 ? -12.509 -8.801 -21.724 1.00 88.00 179 ASN A O 1
ATOM 1374 N N . GLY A 1 180 ? -11.469 -6.851 -21.357 1.00 83.06 180 GLY A N 1
ATOM 1375 C CA . GLY A 1 180 ? -12.138 -6.567 -20.083 1.00 83.06 180 GLY A CA 1
ATOM 1376 C C . GLY A 1 180 ? -11.477 -7.200 -18.854 1.00 83.06 180 GLY A C 1
ATOM 1377 O O . GLY A 1 180 ? -11.915 -6.935 -17.738 1.00 83.06 180 GLY A O 1
ATOM 1378 N N . GLU A 1 181 ? -10.397 -7.964 -19.028 1.00 85.19 181 GLU A N 1
ATOM 1379 C CA . GLU A 1 181 ? -9.618 -8.546 -17.935 1.00 85.19 181 GLU A CA 1
ATOM 1380 C C . GLU A 1 181 ? -8.250 -7.878 -17.816 1.00 85.19 181 GLU A C 1
ATOM 1382 O O . GLU A 1 181 ? -7.592 -7.580 -18.810 1.00 85.19 181 GLU A O 1
ATOM 1387 N N . ASN A 1 182 ? -7.789 -7.648 -16.589 1.00 89.56 182 ASN A N 1
ATOM 1388 C CA . ASN A 1 182 ? -6.429 -7.173 -16.364 1.00 89.56 182 ASN A CA 1
ATOM 1389 C C . ASN A 1 182 ? -5.459 -8.357 -16.383 1.00 89.56 182 ASN A C 1
ATOM 1391 O O . ASN A 1 182 ? -5.650 -9.334 -15.664 1.00 89.56 182 ASN A O 1
ATOM 1395 N N . VAL A 1 183 ? -4.385 -8.250 -17.162 1.00 91.75 183 VAL A N 1
ATOM 1396 C CA . VAL A 1 183 ? -3.328 -9.264 -17.268 1.00 91.75 183 VAL A CA 1
ATOM 1397 C C . VAL A 1 183 ? -1.962 -8.664 -16.954 1.00 91.75 183 VAL A C 1
ATOM 1399 O O . VAL A 1 183 ? -1.761 -7.455 -17.062 1.00 91.75 183 VAL A O 1
ATOM 1402 N N . LEU A 1 184 ? -1.015 -9.518 -16.560 1.00 94.00 184 LEU A N 1
ATOM 1403 C CA . LEU A 1 184 ? 0.371 -9.144 -16.268 1.00 94.00 184 LEU A CA 1
ATOM 1404 C C . LEU A 1 184 ? 1.264 -9.485 -17.458 1.00 94.00 184 LEU A C 1
ATOM 1406 O O . LEU A 1 184 ? 1.479 -10.659 -17.764 1.00 94.00 184 LEU A O 1
ATOM 1410 N N . LEU A 1 185 ? 1.803 -8.460 -18.112 1.00 96.31 185 LEU A N 1
ATOM 1411 C CA . LEU A 1 185 ? 2.758 -8.603 -19.205 1.00 96.31 185 LEU A CA 1
ATOM 1412 C C . LEU A 1 185 ? 4.179 -8.306 -18.730 1.00 96.31 185 LEU A C 1
ATOM 1414 O O . LEU A 1 185 ? 4.412 -7.444 -17.894 1.00 96.31 185 LEU A O 1
ATOM 1418 N N . LYS A 1 186 ? 5.154 -9.004 -19.297 1.00 96.81 186 LYS A N 1
ATOM 1419 C CA . LYS A 1 186 ? 6.582 -8.827 -19.003 1.00 96.81 186 LYS A CA 1
ATOM 1420 C C . LYS A 1 186 ? 7.425 -9.105 -20.234 1.00 96.81 186 LYS A C 1
ATOM 1422 O O . LYS A 1 186 ? 6.881 -9.433 -21.295 1.00 96.81 186 LYS A O 1
ATOM 1427 N N . GLY A 1 187 ? 8.741 -8.987 -20.099 1.00 98.19 187 GLY A N 1
ATOM 1428 C CA . GLY A 1 187 ? 9.646 -9.106 -21.229 1.00 98.19 187 GLY A CA 1
ATOM 1429 C C . GLY A 1 187 ? 9.436 -7.963 -22.214 1.00 98.19 187 GLY A C 1
ATOM 1430 O O . GLY A 1 187 ? 8.853 -6.928 -21.887 1.00 98.19 187 GLY A O 1
ATOM 1431 N N . ILE A 1 188 ? 9.860 -8.191 -23.453 1.00 98.31 188 ILE A N 1
ATOM 1432 C CA . ILE A 1 188 ? 9.786 -7.205 -24.539 1.00 98.31 188 ILE A CA 1
ATOM 1433 C C . ILE A 1 188 ? 8.354 -6.687 -24.729 1.00 98.31 188 ILE A C 1
ATOM 1435 O O . ILE A 1 188 ? 8.147 -5.486 -24.854 1.00 98.31 188 ILE A O 1
ATOM 1439 N N . LYS A 1 189 ? 7.353 -7.578 -24.684 1.00 97.62 189 LYS A N 1
ATOM 1440 C CA . LYS A 1 189 ? 5.942 -7.191 -24.840 1.00 97.62 189 LYS A CA 1
ATOM 1441 C C . LYS A 1 189 ? 5.471 -6.269 -23.716 1.00 97.62 189 LYS A C 1
ATOM 1443 O O . LYS A 1 189 ? 4.860 -5.248 -23.997 1.00 97.62 189 LYS A O 1
ATOM 1448 N N . GLY A 1 190 ? 5.768 -6.612 -22.459 1.00 97.56 190 GLY A N 1
ATOM 1449 C CA . GLY A 1 190 ? 5.415 -5.763 -21.318 1.00 97.56 190 GLY A CA 1
ATOM 1450 C C . GLY A 1 190 ? 6.093 -4.397 -21.395 1.00 97.56 190 GLY A C 1
ATOM 1451 O O . GLY A 1 190 ? 5.432 -3.376 -21.235 1.00 97.56 190 GLY A O 1
ATOM 1452 N N . ALA A 1 191 ? 7.390 -4.375 -21.709 1.00 98.25 191 ALA A N 1
ATOM 1453 C CA . ALA A 1 191 ? 8.155 -3.140 -21.829 1.00 98.25 191 ALA A CA 1
ATOM 1454 C C . ALA A 1 191 ? 7.614 -2.236 -22.946 1.00 98.25 191 ALA A C 1
ATOM 1456 O O . ALA A 1 191 ? 7.440 -1.041 -22.721 1.00 98.25 191 ALA A O 1
ATOM 1457 N N . GLN A 1 192 ? 7.262 -2.812 -24.101 1.00 98.19 192 GLN A N 1
ATOM 1458 C CA . GLN A 1 192 ? 6.629 -2.074 -25.192 1.00 98.19 192 GLN A CA 1
ATOM 1459 C C . GLN A 1 192 ? 5.286 -1.480 -24.756 1.00 98.19 192 GLN A C 1
ATOM 1461 O O . GLN A 1 192 ? 5.097 -0.278 -24.891 1.00 98.19 192 GLN A O 1
ATOM 1466 N N . CYS A 1 193 ? 4.398 -2.271 -24.140 1.00 97.38 193 CYS A N 1
ATOM 1467 C CA . CYS A 1 193 ? 3.118 -1.758 -23.642 1.00 97.38 193 CYS A CA 1
ATOM 1468 C C . CYS A 1 193 ? 3.292 -0.622 -22.622 1.00 97.38 193 CYS A C 1
ATOM 1470 O O . CYS A 1 193 ? 2.520 0.334 -22.620 1.00 97.38 193 CYS A O 1
ATOM 1472 N N . TRP A 1 194 ? 4.299 -0.711 -21.750 1.00 98.19 194 TRP A N 1
ATOM 1473 C CA . TRP A 1 194 ? 4.602 0.343 -20.783 1.00 98.19 194 TRP A CA 1
ATOM 1474 C C . TRP A 1 194 ? 5.115 1.624 -21.452 1.00 98.19 194 TRP A C 1
ATOM 1476 O O . TRP A 1 194 ? 4.699 2.718 -21.069 1.00 98.19 194 TRP A O 1
ATOM 1486 N N . LEU A 1 195 ? 5.968 1.507 -22.474 1.00 97.88 195 LEU A N 1
ATOM 1487 C CA . LEU A 1 195 ? 6.443 2.648 -23.260 1.00 97.88 195 LEU A CA 1
ATOM 1488 C C . LEU A 1 195 ? 5.320 3.285 -24.091 1.00 97.88 195 LEU A C 1
ATOM 1490 O O . LEU A 1 195 ? 5.197 4.508 -24.087 1.00 97.88 195 LEU A O 1
ATOM 1494 N N . ASP A 1 196 ? 4.478 2.474 -24.733 1.00 97.31 196 ASP A N 1
ATOM 1495 C CA . ASP A 1 196 ? 3.330 2.927 -25.531 1.00 97.31 196 ASP A CA 1
ATOM 1496 C C . ASP A 1 196 ? 2.306 3.684 -24.675 1.00 97.31 196 ASP A C 1
ATOM 1498 O O . ASP A 1 196 ? 1.691 4.645 -25.132 1.00 97.31 196 ASP A O 1
ATOM 1502 N N . ALA A 1 197 ? 2.171 3.304 -23.400 1.00 95.81 197 ALA A N 1
ATOM 1503 C CA . ALA A 1 197 ? 1.363 4.015 -22.411 1.00 95.81 197 ALA A CA 1
ATOM 1504 C C . ALA A 1 197 ? 2.030 5.301 -21.875 1.00 95.81 197 ALA A C 1
ATOM 1506 O O . ALA A 1 197 ? 1.573 5.871 -20.884 1.00 95.81 197 ALA A O 1
ATOM 1507 N N . GLY A 1 198 ? 3.149 5.746 -22.459 1.00 96.81 198 GLY A N 1
ATOM 1508 C CA . GLY A 1 198 ? 3.903 6.903 -21.972 1.00 96.81 198 GLY A CA 1
ATOM 1509 C C . GLY A 1 198 ? 4.422 6.713 -20.545 1.00 96.81 198 GLY A C 1
ATOM 1510 O O . GLY A 1 198 ? 4.572 7.685 -19.810 1.00 96.81 198 GLY A O 1
ATOM 1511 N N . THR A 1 199 ? 4.670 5.465 -20.135 1.00 96.69 199 THR A N 1
ATOM 1512 C CA . THR A 1 199 ? 4.987 5.009 -18.768 1.00 96.69 199 THR A CA 1
ATOM 1513 C C . THR A 1 199 ? 3.858 5.126 -17.738 1.00 96.69 199 THR A C 1
ATOM 1515 O O . THR A 1 199 ? 3.973 4.545 -16.661 1.00 96.69 199 THR A O 1
ATOM 1518 N N . ASP A 1 200 ? 2.746 5.804 -18.033 1.00 95.44 200 ASP A N 1
ATOM 1519 C CA . ASP A 1 200 ? 1.670 6.070 -17.066 1.00 95.44 200 ASP A CA 1
ATOM 1520 C C . ASP A 1 200 ? 0.658 4.913 -16.999 1.00 95.44 200 ASP A C 1
ATOM 1522 O O . ASP A 1 200 ? -0.500 5.014 -17.398 1.00 95.44 200 ASP A O 1
ATOM 1526 N N . THR A 1 201 ? 1.127 3.766 -16.510 1.00 93.00 201 THR A N 1
ATOM 1527 C CA . THR A 1 201 ? 0.299 2.584 -16.240 1.00 93.00 201 THR A CA 1
ATOM 1528 C C . THR A 1 201 ? 0.659 1.963 -14.892 1.00 93.00 201 THR A C 1
ATOM 1530 O O . THR A 1 201 ? 1.677 2.296 -14.279 1.00 93.00 201 THR A O 1
ATOM 1533 N N . ILE A 1 202 ? -0.190 1.069 -14.391 1.00 93.31 202 ILE A N 1
ATOM 1534 C CA . ILE A 1 202 ? 0.065 0.328 -13.157 1.00 93.31 202 ILE A CA 1
ATOM 1535 C C . ILE A 1 202 ? 1.006 -0.839 -13.469 1.00 93.31 202 ILE A C 1
ATOM 1537 O O . ILE A 1 202 ? 0.873 -1.539 -14.473 1.00 93.31 202 ILE A O 1
ATOM 1541 N N . ILE A 1 203 ? 1.956 -1.060 -12.573 1.00 95.81 203 ILE A N 1
ATOM 1542 C CA . ILE A 1 203 ? 2.896 -2.174 -12.613 1.00 95.81 203 ILE A CA 1
ATOM 1543 C C . ILE A 1 203 ? 2.814 -2.976 -11.314 1.00 95.81 203 ILE A C 1
ATOM 1545 O O . ILE A 1 203 ? 2.316 -2.509 -10.285 1.00 95.81 203 ILE A O 1
ATOM 1549 N N . SER A 1 204 ? 3.326 -4.196 -11.360 1.00 95.88 204 SER A N 1
ATOM 1550 C CA . SER A 1 204 ? 3.353 -5.141 -10.256 1.00 95.88 204 SER A CA 1
ATOM 1551 C C . SER A 1 204 ? 4.738 -5.760 -10.119 1.00 95.88 204 SER A C 1
ATOM 1553 O O . SER A 1 204 ? 5.425 -5.998 -11.106 1.00 95.88 204 SER A O 1
ATOM 1555 N N . PHE A 1 205 ? 5.135 -6.044 -8.886 1.00 96.25 205 PHE A N 1
ATOM 1556 C CA . PHE A 1 205 ? 6.373 -6.727 -8.544 1.00 96.25 205 PHE A CA 1
ATOM 1557 C C . PHE A 1 205 ? 6.079 -7.892 -7.597 1.00 96.25 205 PHE A C 1
ATOM 1559 O O . PHE A 1 205 ? 5.225 -7.793 -6.706 1.00 96.25 205 PHE A O 1
ATOM 1566 N N . LYS A 1 206 ? 6.850 -8.976 -7.718 1.00 92.88 206 LYS A N 1
ATOM 1567 C CA . LYS A 1 206 ? 6.771 -10.163 -6.840 1.00 92.88 206 LYS A CA 1
ATOM 1568 C C . LYS A 1 206 ? 7.551 -9.981 -5.537 1.00 92.88 206 LYS A C 1
ATOM 1570 O O . LYS A 1 206 ? 8.404 -10.793 -5.189 1.00 92.88 206 LYS A O 1
ATOM 1575 N N . VAL A 1 207 ? 7.250 -8.901 -4.820 1.00 94.31 207 VAL A N 1
ATOM 1576 C CA . VAL A 1 207 ? 8.003 -8.455 -3.635 1.00 94.31 207 VAL A CA 1
ATOM 1577 C C . VAL A 1 207 ? 7.386 -8.872 -2.303 1.00 94.31 207 VAL A C 1
ATOM 1579 O O . VAL A 1 207 ? 8.037 -8.714 -1.275 1.00 94.31 207 VAL A O 1
ATOM 1582 N N . ASN A 1 208 ? 6.153 -9.397 -2.271 1.00 94.44 208 ASN A N 1
ATOM 1583 C CA . ASN A 1 208 ? 5.643 -9.976 -1.026 1.00 94.44 208 ASN A CA 1
ATOM 1584 C C . ASN A 1 208 ? 6.214 -11.391 -0.836 1.00 94.44 208 ASN A C 1
ATOM 1586 O O . ASN A 1 208 ? 6.267 -12.204 -1.769 1.00 94.44 208 ASN A O 1
ATOM 1590 N N . ILE A 1 209 ? 6.618 -11.666 0.401 1.00 95.38 209 ILE A N 1
ATOM 1591 C CA . ILE A 1 209 ? 7.374 -12.850 0.813 1.00 95.38 209 ILE A CA 1
ATOM 1592 C C . ILE A 1 209 ? 6.400 -13.926 1.302 1.00 95.38 209 ILE A C 1
ATOM 1594 O O . ILE A 1 209 ? 5.515 -13.634 2.104 1.00 95.38 209 ILE A O 1
ATOM 1598 N N . SER A 1 210 ? 6.529 -15.156 0.802 1.00 93.69 210 SER A N 1
ATOM 1599 C CA . SER A 1 210 ? 5.559 -16.238 1.038 1.00 93.69 210 SER A CA 1
ATOM 1600 C C . SER A 1 210 ? 5.397 -16.577 2.518 1.00 93.69 210 SER A C 1
ATOM 1602 O O . SER A 1 210 ? 4.279 -16.756 2.992 1.00 93.69 210 SER A O 1
ATOM 1604 N N . GLU A 1 211 ? 6.506 -16.609 3.246 1.00 94.88 211 GLU A N 1
ATOM 1605 C CA . GLU A 1 211 ? 6.588 -16.888 4.675 1.00 94.88 211 GLU A CA 1
ATOM 1606 C C . GLU A 1 211 ? 5.826 -15.828 5.476 1.00 94.88 211 GLU A C 1
ATOM 1608 O O . GLU A 1 211 ? 5.066 -16.158 6.381 1.00 94.88 211 GLU A O 1
ATOM 1613 N N . ILE A 1 212 ? 5.957 -14.556 5.087 1.00 97.25 212 ILE A N 1
ATOM 1614 C CA . ILE A 1 212 ? 5.230 -13.437 5.697 1.00 97.25 212 ILE A CA 1
ATOM 1615 C C . ILE A 1 212 ? 3.736 -13.539 5.403 1.00 97.25 212 ILE A C 1
ATOM 1617 O O . ILE A 1 212 ? 2.928 -13.393 6.314 1.00 97.25 212 ILE A O 1
ATOM 1621 N N . LEU A 1 213 ? 3.359 -13.814 4.150 1.00 94.06 213 LEU A N 1
ATOM 1622 C CA . LEU A 1 213 ? 1.955 -13.990 3.762 1.00 94.06 213 LEU A CA 1
ATOM 1623 C C . LEU A 1 213 ? 1.304 -15.127 4.562 1.00 94.06 213 LEU A C 1
ATOM 1625 O O . LEU A 1 213 ? 0.199 -14.965 5.069 1.00 94.06 213 LEU A O 1
ATOM 1629 N N . PHE A 1 214 ? 2.002 -16.257 4.702 1.00 92.81 214 PHE A N 1
ATOM 1630 C CA . PHE A 1 214 ? 1.530 -17.396 5.483 1.00 92.81 214 PHE A CA 1
ATOM 1631 C C . PHE A 1 214 ? 1.393 -17.046 6.967 1.00 92.81 214 PHE A C 1
ATOM 1633 O O . PHE A 1 214 ? 0.346 -17.290 7.553 1.00 92.81 214 PHE A O 1
ATOM 1640 N N . LEU A 1 215 ? 2.405 -16.424 7.577 1.00 94.50 215 LEU A N 1
ATOM 1641 C CA . LEU A 1 215 ? 2.345 -16.048 8.990 1.00 94.50 215 LEU A CA 1
ATOM 1642 C C . LEU A 1 215 ? 1.240 -15.022 9.270 1.00 94.50 215 LEU A C 1
ATOM 1644 O O . LEU A 1 215 ? 0.513 -15.187 10.244 1.00 94.50 215 LEU A O 1
ATOM 1648 N N . CYS A 1 216 ? 1.041 -14.031 8.397 1.00 93.81 216 CYS A N 1
ATOM 1649 C CA . CYS A 1 216 ? -0.116 -13.135 8.476 1.00 93.81 216 CYS A CA 1
ATOM 1650 C C . CYS A 1 216 ? -1.451 -13.894 8.431 1.00 93.81 216 CYS A C 1
ATOM 1652 O O . CYS A 1 216 ? -2.389 -13.492 9.105 1.00 93.81 216 CYS A O 1
ATOM 1654 N N . ALA A 1 217 ? -1.539 -14.987 7.673 1.00 90.81 217 ALA A N 1
ATOM 1655 C CA . ALA A 1 217 ? -2.767 -15.763 7.532 1.00 90.81 217 ALA A CA 1
ATOM 1656 C C . ALA A 1 217 ? -3.091 -16.662 8.734 1.00 90.81 217 ALA A C 1
ATOM 1658 O O . ALA A 1 217 ? -4.251 -17.021 8.924 1.00 90.81 217 ALA A O 1
ATOM 1659 N N . VAL A 1 218 ? -2.086 -17.076 9.513 1.00 89.94 218 VAL A N 1
ATOM 1660 C CA . VAL A 1 218 ? -2.262 -18.138 10.522 1.00 89.94 218 VAL A CA 1
ATOM 1661 C C . VAL A 1 218 ? -1.992 -17.699 11.957 1.00 89.94 218 VAL A C 1
ATOM 1663 O O . VAL A 1 218 ? -2.380 -18.409 12.885 1.00 89.94 218 VAL A O 1
ATOM 1666 N N . HIS A 1 219 ? -1.293 -16.580 12.163 1.00 91.56 219 HIS A N 1
ATOM 1667 C CA . HIS A 1 219 ? -0.824 -16.207 13.491 1.00 91.56 219 HIS A CA 1
ATOM 1668 C C . HIS A 1 219 ? -1.962 -15.716 14.386 1.00 91.56 219 HIS A C 1
ATOM 1670 O O . HIS A 1 219 ? -2.802 -14.905 13.984 1.00 91.56 219 HIS A O 1
ATOM 1676 N N . LYS A 1 220 ? -1.942 -16.187 15.632 1.00 88.94 220 LYS A N 1
ATOM 1677 C CA . LYS A 1 220 ? -2.919 -15.849 16.659 1.00 88.94 220 LYS A CA 1
ATOM 1678 C C . LYS A 1 220 ? -2.237 -15.357 17.926 1.00 88.94 220 LYS A C 1
ATOM 1680 O O . LYS A 1 220 ? -1.123 -15.777 18.228 1.00 88.94 220 LYS A O 1
ATOM 1685 N N . ASP A 1 221 ? -2.922 -14.489 18.658 1.00 87.25 221 ASP A N 1
ATOM 1686 C CA . ASP A 1 221 ? -2.518 -14.056 19.989 1.00 87.25 221 ASP A CA 1
ATOM 1687 C C . ASP A 1 221 ? -2.709 -15.169 21.039 1.00 87.25 221 ASP A C 1
ATOM 1689 O O . ASP A 1 221 ? -3.217 -16.262 20.765 1.00 87.25 221 ASP A O 1
ATOM 1693 N N . PHE A 1 222 ? -2.316 -14.878 22.279 1.00 86.81 222 PHE A N 1
ATOM 1694 C CA . PHE A 1 222 ? -2.454 -15.794 23.416 1.00 86.81 222 PHE A CA 1
ATOM 1695 C C . PHE A 1 222 ? -3.915 -16.116 23.785 1.00 86.81 222 PHE A C 1
ATOM 1697 O O . PHE A 1 222 ? -4.161 -17.086 24.498 1.00 86.81 222 PHE A O 1
ATOM 1704 N N . ASN A 1 223 ? -4.883 -15.343 23.279 1.00 86.56 223 ASN A N 1
ATOM 1705 C CA . ASN A 1 223 ? -6.317 -15.593 23.425 1.00 86.56 223 ASN A CA 1
ATOM 1706 C C . ASN A 1 223 ? -6.899 -16.357 22.221 1.00 86.56 223 ASN A C 1
ATOM 1708 O O . ASN A 1 223 ? -8.120 -16.438 22.083 1.00 86.56 223 ASN A O 1
ATOM 1712 N N . ASN A 1 224 ? -6.050 -16.914 21.345 1.00 86.44 224 ASN A N 1
ATOM 1713 C CA . ASN A 1 224 ? -6.440 -17.649 20.139 1.00 86.44 224 ASN A CA 1
ATOM 1714 C C . ASN A 1 224 ? -7.236 -16.795 19.124 1.00 86.44 224 ASN A C 1
ATOM 1716 O O . ASN A 1 224 ? -7.983 -17.337 18.302 1.00 86.44 224 ASN A O 1
ATOM 1720 N N . ARG A 1 225 ? -7.062 -15.466 19.151 1.00 85.94 225 ARG A N 1
ATOM 1721 C CA . ARG A 1 225 ? -7.603 -14.534 18.149 1.00 85.94 225 ARG A CA 1
ATOM 1722 C C . ARG A 1 225 ? -6.561 -14.284 17.075 1.00 85.94 225 ARG A C 1
ATOM 1724 O O . ARG A 1 225 ? -5.383 -14.162 17.391 1.00 85.94 225 ARG A O 1
ATOM 1731 N N . PHE A 1 226 ? -6.970 -14.192 15.816 1.00 88.56 226 PHE A N 1
ATOM 1732 C CA . PHE A 1 226 ? -6.036 -13.813 14.757 1.00 88.56 226 PHE A CA 1
ATOM 1733 C C . PHE A 1 226 ? -5.515 -12.396 14.978 1.00 88.56 226 PHE A C 1
ATOM 1735 O O . PHE A 1 226 ? -6.270 -11.520 15.385 1.00 88.56 226 PHE A O 1
ATOM 1742 N N . LEU A 1 227 ? -4.224 -12.184 14.710 1.00 90.69 227 LEU A N 1
ATOM 1743 C CA . LEU A 1 227 ? -3.654 -10.832 14.718 1.00 90.69 227 LEU A CA 1
ATOM 1744 C C . LEU A 1 227 ? -3.984 -10.052 13.447 1.00 90.69 227 LEU A C 1
ATOM 1746 O O . LEU A 1 227 ? -3.953 -8.827 13.470 1.00 90.69 227 LEU A O 1
ATOM 1750 N N . ILE A 1 228 ? -4.264 -10.762 12.354 1.00 92.00 228 ILE A N 1
ATOM 1751 C CA . ILE A 1 228 ? -4.759 -10.193 11.105 1.00 92.00 228 ILE A CA 1
ATOM 1752 C C . ILE A 1 228 ? -6.222 -10.584 10.956 1.00 92.00 228 ILE A C 1
ATOM 1754 O O . ILE A 1 228 ? -6.545 -11.767 10.900 1.00 92.00 228 ILE A O 1
ATOM 1758 N N . ASP A 1 229 ? -7.101 -9.593 10.878 1.00 88.38 229 ASP A N 1
ATOM 1759 C CA . ASP A 1 229 ? -8.550 -9.803 10.918 1.00 88.38 229 ASP A CA 1
ATOM 1760 C C . ASP A 1 229 ? -9.119 -10.281 9.575 1.00 88.38 229 ASP A C 1
ATOM 1762 O O . ASP A 1 229 ? -10.164 -10.934 9.526 1.00 88.38 229 ASP A O 1
ATOM 1766 N N . ALA A 1 230 ? -8.453 -9.937 8.469 1.00 88.38 230 ALA A N 1
ATOM 1767 C CA . ALA A 1 230 ? -9.017 -10.071 7.130 1.00 88.38 230 ALA A CA 1
ATOM 1768 C C . ALA A 1 230 ? -7.992 -10.405 6.037 1.00 88.38 230 ALA A C 1
ATOM 1770 O O . ALA A 1 230 ? -6.813 -10.034 6.096 1.00 88.38 230 ALA A O 1
ATOM 1771 N N . PHE A 1 231 ? -8.485 -11.033 4.965 1.00 87.31 231 PHE A N 1
ATOM 1772 C CA . PHE A 1 231 ? -7.780 -11.080 3.686 1.00 87.31 231 PHE A CA 1
ATOM 1773 C C . PHE A 1 231 ? -8.340 -10.038 2.732 1.00 87.31 231 PHE A C 1
ATOM 1775 O O . PHE A 1 231 ? -9.551 -9.836 2.637 1.00 87.31 231 PHE A O 1
ATOM 1782 N N . CYS A 1 232 ? -7.449 -9.416 1.969 1.00 86.06 232 CYS A N 1
ATOM 1783 C CA . CYS A 1 232 ? -7.827 -8.343 1.066 1.00 86.06 232 CYS A CA 1
ATOM 1784 C C . CYS A 1 232 ? -7.322 -8.535 -0.353 1.00 86.06 232 CYS A C 1
ATOM 1786 O O . CYS A 1 232 ? -6.395 -9.305 -0.629 1.00 86.06 232 CYS A O 1
ATOM 1788 N N . THR A 1 233 ? -7.983 -7.840 -1.273 1.00 82.25 233 THR A N 1
ATOM 1789 C CA . THR A 1 233 ? -7.608 -7.784 -2.682 1.00 82.25 233 THR A CA 1
ATOM 1790 C C . THR A 1 233 ? -8.119 -6.498 -3.327 1.00 82.25 233 THR A C 1
ATOM 1792 O O . THR A 1 233 ? -9.057 -5.872 -2.838 1.00 82.25 233 THR A O 1
ATOM 1795 N N . ASP A 1 234 ? -7.542 -6.097 -4.458 1.00 75.88 234 ASP A N 1
ATOM 1796 C CA . ASP A 1 234 ? -7.926 -4.869 -5.174 1.00 75.88 234 ASP A CA 1
ATOM 1797 C C . ASP A 1 234 ? -9.109 -5.066 -6.139 1.00 75.88 234 ASP A C 1
ATOM 1799 O O . ASP A 1 234 ? -9.216 -4.382 -7.158 1.00 75.88 234 ASP A O 1
ATOM 1803 N N . GLY A 1 235 ? -9.954 -6.072 -5.893 1.00 71.75 235 GLY A N 1
ATOM 1804 C CA . GLY A 1 235 ? -11.158 -6.331 -6.694 1.00 71.75 235 GLY A CA 1
ATOM 1805 C C . GLY A 1 235 ? -10.914 -6.543 -8.186 1.00 71.75 235 GLY A C 1
ATOM 1806 O O . GLY A 1 235 ? -11.782 -6.241 -8.993 1.00 71.75 235 GLY A O 1
ATOM 1807 N N . GLY A 1 236 ? -9.742 -7.061 -8.568 1.00 74.12 236 GLY A N 1
ATOM 1808 C CA . GLY A 1 236 ? -9.375 -7.330 -9.964 1.00 74.12 236 GLY A CA 1
ATOM 1809 C C . GLY A 1 236 ? -8.730 -6.155 -10.700 1.00 74.12 236 GLY A C 1
ATOM 1810 O O . GLY A 1 236 ? -8.240 -6.343 -11.812 1.00 74.12 236 GLY A O 1
ATOM 1811 N N . GLY A 1 237 ? -8.639 -4.972 -10.078 1.00 77.25 237 GLY A N 1
ATOM 1812 C CA . GLY A 1 237 ? -7.863 -3.847 -10.620 1.00 77.25 237 GLY A CA 1
ATOM 1813 C C . GLY A 1 237 ? -6.375 -4.186 -10.764 1.00 77.25 237 GLY A C 1
ATOM 1814 O O . GLY A 1 237 ? -5.721 -3.777 -11.718 1.00 77.25 237 GLY A O 1
ATOM 1815 N N . ILE A 1 238 ? -5.864 -5.013 -9.851 1.00 83.19 238 ILE A N 1
ATOM 1816 C CA . ILE A 1 238 ? -4.588 -5.711 -9.993 1.00 83.19 238 ILE A CA 1
ATOM 1817 C C . ILE A 1 238 ? -4.919 -7.206 -10.063 1.00 83.19 238 ILE A C 1
ATOM 1819 O O . ILE A 1 238 ? -5.643 -7.690 -9.186 1.00 83.19 238 ILE A O 1
ATOM 1823 N N . PRO A 1 239 ? -4.416 -7.958 -11.059 1.00 81.56 239 PRO A N 1
ATOM 1824 C CA . PRO A 1 239 ? -4.739 -9.376 -11.250 1.00 81.56 239 PRO A CA 1
ATOM 1825 C C . PRO A 1 239 ? -4.040 -10.259 -10.209 1.00 81.56 239 PRO A C 1
ATOM 1827 O O . PRO A 1 239 ? -3.064 -10.964 -10.467 1.00 81.56 239 PRO A O 1
ATOM 1830 N N . ARG A 1 240 ? -4.528 -10.160 -8.971 1.00 80.38 240 ARG A N 1
ATOM 1831 C CA . ARG A 1 240 ? -4.022 -10.858 -7.788 1.00 80.38 240 ARG A CA 1
ATOM 1832 C C . ARG A 1 240 ? -5.130 -11.290 -6.821 1.00 80.38 240 ARG A C 1
ATOM 1834 O O . ARG A 1 240 ? -4.849 -11.494 -5.641 1.00 80.38 240 ARG A O 1
ATOM 1841 N N . ASN A 1 241 ? -6.355 -11.476 -7.327 1.00 80.19 241 ASN A N 1
ATOM 1842 C CA . ASN A 1 241 ? -7.526 -11.974 -6.589 1.00 80.19 241 ASN A CA 1
ATOM 1843 C C . ASN A 1 241 ? -7.384 -13.467 -6.227 1.00 80.19 241 ASN A C 1
ATOM 1845 O O . ASN A 1 241 ? -8.126 -14.316 -6.705 1.00 80.19 241 ASN A O 1
ATOM 1849 N N . MET A 1 242 ? -6.419 -13.791 -5.369 1.00 82.25 242 MET A N 1
ATOM 1850 C CA . MET A 1 242 ? -6.063 -15.171 -5.016 1.00 82.25 242 MET A CA 1
ATOM 1851 C C . MET A 1 242 ? -6.700 -15.647 -3.703 1.00 82.25 242 MET A C 1
ATOM 1853 O O . MET A 1 242 ? -6.337 -16.713 -3.214 1.00 82.25 242 MET A O 1
ATOM 1857 N N . ILE A 1 243 ? -7.597 -14.855 -3.099 1.00 84.31 243 ILE A N 1
ATOM 1858 C CA . ILE A 1 243 ? -8.132 -15.124 -1.753 1.00 84.31 243 ILE A CA 1
ATOM 1859 C C . ILE A 1 243 ? -8.858 -16.468 -1.710 1.00 84.31 243 ILE A C 1
ATOM 1861 O O . ILE A 1 243 ? -8.569 -17.273 -0.834 1.00 84.31 243 ILE A O 1
ATOM 1865 N N . VAL A 1 244 ? -9.754 -16.732 -2.667 1.00 83.12 244 VAL A N 1
ATOM 1866 C CA . VAL A 1 244 ? -10.533 -17.981 -2.700 1.00 83.12 244 VAL A CA 1
ATOM 1867 C C . VAL A 1 244 ? -9.612 -19.180 -2.909 1.00 83.12 244 VAL A C 1
ATOM 1869 O O . VAL A 1 244 ? -9.613 -20.105 -2.104 1.00 83.12 244 VAL A O 1
ATOM 1872 N N . GLU A 1 245 ? -8.782 -19.154 -3.953 1.00 86.75 245 GLU A N 1
ATOM 1873 C CA . GLU A 1 245 ? -7.898 -20.276 -4.277 1.00 86.75 245 GLU A CA 1
ATOM 1874 C C . GLU A 1 245 ? -6.923 -20.586 -3.133 1.00 86.75 245 GLU A C 1
ATOM 1876 O O . GLU A 1 245 ? -6.851 -21.724 -2.665 1.00 86.75 245 GLU A O 1
ATOM 1881 N N . LYS A 1 246 ? -6.196 -19.574 -2.644 1.00 87.81 246 LYS A N 1
ATOM 1882 C CA . LYS A 1 246 ? -5.182 -19.771 -1.603 1.00 87.81 246 LYS A CA 1
ATOM 1883 C C . LYS A 1 246 ? -5.788 -19.971 -0.222 1.00 87.81 246 LYS A C 1
ATOM 1885 O O . LYS A 1 246 ? -5.267 -20.772 0.545 1.00 87.81 246 LYS A O 1
ATOM 1890 N N . GLY A 1 247 ? -6.898 -19.307 0.088 1.00 86.50 247 GLY A N 1
ATOM 1891 C CA . GLY A 1 247 ? -7.637 -19.529 1.330 1.00 86.50 247 GLY A CA 1
ATOM 1892 C C . GLY A 1 247 ? -8.124 -20.974 1.443 1.00 86.50 247 GLY A C 1
ATOM 1893 O O . GLY A 1 247 ? -7.917 -21.621 2.468 1.00 86.50 247 GLY A O 1
ATOM 1894 N N . LEU A 1 248 ? -8.672 -21.539 0.361 1.00 86.31 248 LEU A N 1
ATOM 1895 C CA . LEU A 1 248 ? -9.058 -22.953 0.326 1.00 86.31 248 LEU A CA 1
ATOM 1896 C C . LEU A 1 248 ? -7.851 -23.895 0.437 1.00 86.31 248 LEU A C 1
ATOM 1898 O O . LEU A 1 248 ? -7.963 -24.955 1.051 1.00 86.31 248 LEU A O 1
ATOM 1902 N N . GLN A 1 249 ? -6.693 -23.532 -0.120 1.00 88.69 249 GLN A N 1
ATOM 1903 C CA . GLN A 1 249 ? -5.457 -24.302 0.064 1.00 88.69 249 GLN A CA 1
ATOM 1904 C C . GLN A 1 249 ? -4.983 -24.295 1.527 1.00 88.69 249 GLN A C 1
ATOM 1906 O O . GLN A 1 249 ? -4.569 -25.342 2.018 1.00 88.69 249 GLN A O 1
ATOM 1911 N N . LEU A 1 250 ? -5.099 -23.171 2.244 1.00 87.44 250 LEU A N 1
ATOM 1912 C CA . LEU A 1 250 ? -4.786 -23.096 3.678 1.00 87.44 250 LEU A CA 1
ATOM 1913 C C . LEU A 1 250 ? -5.708 -24.000 4.507 1.00 87.44 250 LEU A C 1
ATOM 1915 O O . LEU A 1 250 ? -5.225 -24.743 5.361 1.00 87.44 250 LEU A O 1
ATOM 1919 N N . ILE A 1 251 ? -7.010 -24.018 4.199 1.00 86.00 251 ILE A N 1
ATOM 1920 C CA . ILE A 1 251 ? -7.966 -24.939 4.839 1.00 86.00 251 ILE A CA 1
ATOM 1921 C C . ILE A 1 251 ? -7.576 -26.397 4.566 1.00 86.00 251 ILE A C 1
ATOM 1923 O O . ILE A 1 251 ? -7.525 -27.200 5.494 1.00 86.00 251 ILE A O 1
ATOM 1927 N N . LYS A 1 252 ? -7.245 -26.745 3.313 1.00 87.25 252 LYS A N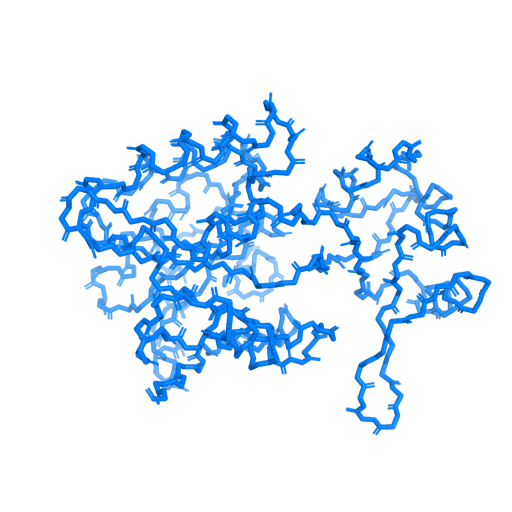 1
ATOM 1928 C CA . LYS A 1 252 ? -6.780 -28.099 2.952 1.00 87.25 252 LYS A CA 1
ATOM 1929 C C . LYS A 1 252 ? -5.484 -28.490 3.664 1.00 87.25 252 LYS A C 1
ATOM 1931 O O . LYS A 1 252 ? -5.296 -29.664 3.959 1.00 87.25 252 LYS A O 1
ATOM 1936 N N . PHE A 1 253 ? -4.612 -27.524 3.949 1.00 87.25 253 PHE A N 1
ATOM 1937 C CA . PHE A 1 253 ? -3.394 -27.726 4.735 1.00 87.25 253 PHE A CA 1
ATOM 1938 C C . PHE A 1 253 ? -3.674 -27.938 6.237 1.00 87.25 253 PHE A C 1
ATOM 1940 O O . PHE A 1 253 ? -2.777 -28.318 6.982 1.00 87.25 253 PHE A O 1
ATOM 1947 N N . GLY A 1 254 ? -4.912 -27.720 6.691 1.00 85.50 254 GLY A N 1
ATOM 1948 C CA . GLY A 1 254 ? -5.314 -27.872 8.089 1.00 85.50 254 GLY A CA 1
ATOM 1949 C C . GLY A 1 254 ? -5.207 -26.588 8.910 1.00 85.50 254 GLY A C 1
ATOM 1950 O O . GLY A 1 254 ? -5.316 -26.645 10.133 1.00 85.50 254 GLY A O 1
ATOM 1951 N N . VAL A 1 255 ? -5.015 -25.426 8.272 1.00 80.75 255 VAL A N 1
ATOM 1952 C CA . VAL A 1 255 ? -5.106 -24.136 8.965 1.00 80.75 255 VAL A CA 1
ATOM 1953 C C . VAL A 1 255 ? -6.580 -23.867 9.270 1.00 80.75 255 VAL A C 1
ATOM 1955 O O . VAL A 1 255 ? -7.373 -23.713 8.334 1.00 80.75 255 VAL A O 1
ATOM 1958 N N . PRO A 1 256 ? -6.979 -23.775 10.550 1.00 71.06 256 PRO A N 1
ATOM 1959 C CA . PRO A 1 256 ? -8.338 -23.390 10.880 1.00 71.06 256 PRO A CA 1
ATOM 1960 C C . PRO A 1 256 ? -8.508 -21.930 10.480 1.00 71.06 256 PRO A C 1
ATOM 1962 O O . PRO A 1 256 ? -7.839 -21.075 11.043 1.00 71.06 256 PRO A O 1
ATOM 1965 N N . MET A 1 257 ? -9.384 -21.630 9.526 1.00 67.50 257 MET A N 1
ATOM 1966 C CA . MET A 1 257 ? -9.746 -20.253 9.197 1.00 67.50 257 MET A CA 1
ATOM 1967 C C . MET A 1 257 ? -11.133 -19.954 9.763 1.00 67.50 257 MET A C 1
ATOM 1969 O O . MET A 1 257 ? -12.036 -20.782 9.661 1.00 67.50 257 MET A O 1
ATOM 1973 N N . LEU A 1 258 ? -11.322 -18.771 10.352 1.00 58.97 258 LEU A N 1
ATOM 1974 C CA . LEU A 1 258 ? -12.669 -18.250 10.574 1.00 58.97 258 LEU A CA 1
ATOM 1975 C C . LEU A 1 258 ? -13.352 -18.100 9.210 1.00 58.97 258 LEU A C 1
ATOM 1977 O O . LEU A 1 258 ? -12.771 -17.528 8.289 1.00 58.97 258 LEU A O 1
ATOM 1981 N N . VAL A 1 259 ? -14.576 -18.618 9.088 1.00 51.66 259 VAL A N 1
ATOM 1982 C CA . VAL A 1 259 ? -15.422 -18.431 7.894 1.00 51.66 259 VAL A CA 1
ATOM 1983 C C . VAL A 1 259 ? -15.605 -16.932 7.613 1.00 51.66 259 VAL A C 1
ATOM 1985 O O . VAL A 1 259 ? -15.488 -16.499 6.475 1.00 51.66 259 VAL A O 1
ATOM 1988 N N . ALA A 1 260 ? -15.709 -16.133 8.678 1.00 48.50 260 ALA A N 1
ATOM 1989 C CA . ALA A 1 260 ? -15.858 -14.683 8.640 1.00 48.50 260 ALA A CA 1
ATOM 1990 C C . ALA A 1 260 ? -14.532 -13.892 8.548 1.00 48.50 260 ALA A C 1
ATOM 1992 O O . ALA A 1 260 ? -14.469 -12.771 9.053 1.00 48.50 260 ALA A O 1
ATOM 1993 N N . HIS A 1 261 ? -13.464 -14.427 7.936 1.00 57.44 261 HIS A N 1
ATOM 1994 C CA . HIS A 1 261 ? -12.374 -13.544 7.497 1.00 57.44 261 HIS A CA 1
ATOM 1995 C C . HIS A 1 261 ? -12.961 -12.599 6.449 1.00 57.44 261 HIS A C 1
ATOM 1997 O O . HIS A 1 261 ? -13.228 -13.001 5.317 1.00 57.44 261 HIS A O 1
ATOM 2003 N N . MET A 1 262 ? -13.228 -11.361 6.858 1.00 51.97 262 MET A N 1
ATOM 2004 C CA . MET A 1 262 ? -13.903 -10.368 6.034 1.00 51.97 262 MET A CA 1
ATOM 2005 C C . MET A 1 262 ? -13.117 -10.194 4.732 1.00 51.97 262 MET A C 1
ATOM 2007 O O . MET A 1 262 ? -11.939 -9.844 4.765 1.00 51.97 262 MET A O 1
ATOM 2011 N N . ILE A 1 263 ? -13.739 -10.475 3.584 1.00 59.16 263 ILE A N 1
ATOM 2012 C CA . ILE A 1 263 ? -13.091 -10.257 2.292 1.00 59.16 263 ILE A CA 1
ATOM 2013 C C . ILE A 1 263 ? -13.269 -8.787 1.954 1.00 59.16 263 ILE A C 1
ATOM 2015 O O . ILE A 1 263 ? -14.387 -8.331 1.703 1.00 59.16 263 ILE A O 1
ATOM 2019 N N . ILE A 1 264 ? -12.160 -8.051 1.958 1.00 59.78 264 ILE A N 1
ATOM 2020 C CA . ILE A 1 264 ? -12.166 -6.615 1.687 1.00 59.78 264 ILE A CA 1
ATOM 2021 C C . ILE A 1 264 ? -11.727 -6.379 0.247 1.00 59.78 264 ILE A C 1
ATOM 2023 O O . ILE A 1 264 ? -10.594 -6.685 -0.144 1.00 59.78 264 ILE A O 1
ATOM 2027 N N . PHE A 1 265 ? -12.643 -5.816 -0.541 1.00 57.72 265 PHE A N 1
ATOM 2028 C CA . PHE A 1 265 ? -12.373 -5.369 -1.898 1.00 57.72 265 PHE A CA 1
ATOM 2029 C C . PHE A 1 265 ? -12.033 -3.885 -1.912 1.00 57.72 265 PHE A C 1
ATOM 2031 O O . PHE A 1 265 ? -12.881 -3.033 -1.646 1.00 57.72 265 PHE A O 1
ATOM 2038 N N . TRP A 1 266 ? -10.798 -3.569 -2.289 1.00 61.78 266 TRP A N 1
ATOM 2039 C CA . TRP A 1 266 ? -10.403 -2.207 -2.623 1.00 61.78 266 TRP A CA 1
ATOM 2040 C C . TRP A 1 266 ? -10.622 -1.977 -4.115 1.00 61.78 266 TRP A C 1
ATOM 2042 O O . TRP A 1 266 ? -9.776 -2.344 -4.923 1.00 61.78 266 TRP A O 1
ATOM 2052 N N . PHE A 1 267 ? -11.742 -1.370 -4.508 1.00 49.97 267 PHE A N 1
ATOM 2053 C CA . PHE A 1 267 ? -11.908 -0.949 -5.902 1.00 49.97 267 PHE A CA 1
ATOM 2054 C C . PHE A 1 267 ? -10.824 0.069 -6.288 1.00 49.97 267 PHE A C 1
ATOM 2056 O O . PHE A 1 267 ? -10.579 1.028 -5.556 1.00 49.97 267 PHE A O 1
ATOM 2063 N N . SER A 1 268 ? -10.152 -0.217 -7.408 1.00 42.41 268 SER A N 1
ATOM 2064 C CA . SER A 1 268 ? -8.980 0.460 -7.981 1.00 42.41 268 SER A CA 1
ATOM 2065 C C . SER A 1 268 ? -8.665 1.867 -7.450 1.00 42.41 268 SER A C 1
ATOM 2067 O O . SER A 1 268 ? -9.490 2.776 -7.493 1.00 42.41 268 SER A O 1
ATOM 2069 N N . GLN A 1 269 ? -7.392 2.080 -7.096 1.00 45.25 269 GLN A N 1
ATOM 2070 C CA . GLN A 1 269 ? -6.788 3.345 -6.642 1.00 45.25 269 GLN A CA 1
ATOM 2071 C C . GLN A 1 269 ? -6.890 4.524 -7.645 1.00 45.25 269 GLN A C 1
ATOM 2073 O O . GLN A 1 269 ? -6.389 5.620 -7.373 1.00 45.25 269 GLN A O 1
ATOM 2078 N N . THR A 1 270 ? -7.495 4.302 -8.815 1.00 38.88 270 THR A N 1
ATOM 2079 C CA . THR A 1 270 ? -7.640 5.267 -9.914 1.00 38.88 270 THR A CA 1
ATOM 2080 C C . THR A 1 270 ? -9.038 5.871 -10.032 1.00 38.88 270 THR A C 1
ATOM 2082 O O . THR A 1 270 ? -9.163 6.968 -10.574 1.00 38.88 270 THR A O 1
ATOM 2085 N N . SER A 1 271 ? -10.085 5.227 -9.507 1.00 35.84 271 SER A N 1
ATOM 2086 C CA . SER A 1 271 ? -11.408 5.844 -9.430 1.00 35.84 271 SER A CA 1
ATOM 2087 C C . SER A 1 271 ? -11.455 6.699 -8.172 1.00 35.84 271 SER A C 1
ATOM 2089 O O . SER A 1 271 ? -11.207 6.208 -7.078 1.00 35.84 271 SER A O 1
ATOM 2091 N N . GLY A 1 272 ? -11.793 7.984 -8.284 1.00 35.50 272 GLY A N 1
ATOM 2092 C CA . GLY A 1 272 ? -11.945 8.906 -7.143 1.00 35.50 272 GLY A CA 1
ATOM 2093 C C . GLY A 1 272 ? -12.984 8.491 -6.081 1.00 35.50 272 GLY A C 1
ATOM 2094 O O . GLY A 1 272 ? -13.268 9.274 -5.180 1.00 35.50 272 GLY A O 1
ATOM 2095 N N . PHE A 1 273 ? -13.526 7.277 -6.185 1.00 36.91 273 PHE A N 1
ATOM 2096 C CA . PHE A 1 273 ? -14.343 6.553 -5.230 1.00 36.91 273 PHE A CA 1
ATOM 2097 C C . PHE A 1 273 ? -13.747 5.151 -5.035 1.00 36.91 273 PHE A C 1
ATOM 2099 O O . PHE A 1 273 ? -13.644 4.382 -5.990 1.00 36.91 273 PHE A O 1
ATOM 2106 N N . THR A 1 274 ? -13.398 4.815 -3.793 1.00 43.25 274 THR A N 1
ATOM 2107 C CA . THR A 1 274 ? -13.083 3.441 -3.380 1.00 43.25 274 THR A CA 1
ATOM 2108 C C . THR A 1 274 ? -13.935 3.125 -2.154 1.00 43.25 274 THR A C 1
ATOM 2110 O O . THR A 1 274 ? -13.477 3.340 -1.030 1.00 43.25 274 THR A O 1
ATOM 2113 N N . PRO A 1 275 ? -15.187 2.667 -2.317 1.00 38.75 275 PRO A N 1
ATOM 2114 C CA . PRO A 1 275 ? -15.873 2.033 -1.207 1.00 38.75 275 PRO A CA 1
ATOM 2115 C C . PRO A 1 275 ? -15.200 0.673 -0.952 1.00 38.75 275 PRO A C 1
ATOM 2117 O O . PRO A 1 275 ? -15.033 -0.098 -1.902 1.00 38.75 275 PRO A O 1
ATOM 2120 N N . PRO A 1 276 ? -14.782 0.352 0.286 1.00 45.66 276 PRO A N 1
ATOM 2121 C CA . PRO A 1 276 ? -14.525 -1.035 0.631 1.00 45.66 276 PRO A CA 1
ATOM 2122 C C . PRO A 1 276 ? -15.853 -1.784 0.510 1.00 45.66 276 PRO A C 1
ATOM 2124 O O . PRO A 1 276 ? -16.822 -1.440 1.186 1.00 45.66 276 PRO A O 1
ATOM 2127 N N . VAL A 1 277 ? -15.922 -2.785 -0.364 1.00 43.66 277 VAL A N 1
ATOM 2128 C CA . VAL A 1 277 ? -17.018 -3.757 -0.305 1.00 43.66 277 VAL A CA 1
ATOM 2129 C C . VAL A 1 277 ? -16.522 -4.900 0.561 1.00 43.66 277 VAL A C 1
ATOM 2131 O O . VAL A 1 277 ? -15.584 -5.604 0.187 1.00 43.66 277 VAL A O 1
ATOM 2134 N N . CYS A 1 278 ? -17.120 -5.036 1.741 1.00 42.97 278 CYS A N 1
ATOM 2135 C CA . CYS A 1 278 ? -16.928 -6.192 2.600 1.00 42.97 278 CYS A CA 1
ATOM 2136 C C . CYS A 1 278 ? -17.924 -7.268 2.173 1.00 42.97 278 CYS A C 1
ATOM 2138 O O . CYS A 1 278 ? -19.132 -7.085 2.320 1.00 42.97 278 CYS A O 1
ATOM 2140 N N . LEU A 1 279 ? -17.425 -8.386 1.653 1.00 32.28 279 LEU A N 1
ATOM 2141 C CA . LEU A 1 279 ? -18.207 -9.615 1.586 1.00 32.28 279 LEU A CA 1
ATOM 2142 C C . LEU A 1 279 ? -17.857 -10.442 2.821 1.00 32.28 279 LEU A C 1
ATOM 2144 O O . LEU A 1 279 ? -16.743 -10.953 2.948 1.00 32.28 279 LEU A O 1
ATOM 2148 N N . CYS A 1 280 ? -18.809 -10.543 3.743 1.00 26.59 280 CYS A N 1
ATOM 2149 C CA . CYS A 1 280 ? -18.813 -11.618 4.724 1.00 26.59 280 CYS A CA 1
ATOM 2150 C C . CYS A 1 280 ? -19.339 -12.863 4.000 1.00 26.59 280 CYS A C 1
ATOM 2152 O O . CYS A 1 280 ? -20.469 -12.838 3.509 1.00 26.59 280 CYS A O 1
ATOM 2154 N N . ALA A 1 281 ? -18.502 -13.891 3.870 1.00 29.00 281 ALA A N 1
ATOM 2155 C CA . ALA A 1 281 ? -18.936 -15.229 3.474 1.00 29.00 281 ALA A CA 1
ATOM 2156 C C . ALA A 1 281 ? -19.365 -16.022 4.713 1.00 29.00 281 ALA A C 1
ATOM 2158 O O . ALA A 1 281 ? -18.788 -15.766 5.796 1.00 29.00 281 ALA A O 1
#

pLDDT: mean 89.39, std 14.67, range [26.59, 98.75]

Mean predicted aligned error: 5.21 Å

Radius of gyration: 18.35 Å; Cα contacts (8 Å, |Δi|>4): 567; chains: 1; bounding box: 43×50×49 Å